Protein AF-0000000080482761 (afdb_homodimer)

Sequence (248 aa):
MGLTYVFRVRFYLETAAGVHTDPREFETVVRVTPPEPGESGWMLFRDALWRGEVNDDVYARQLAESWLDVSVVACEFAELRTDEDALDDLREVIAANLDEFNAESVREVLHKYFGSAIHIKSNEMGLTYVFRVRFYLETAAGVHTDPREFETVVRVTPPEPGESGWMLFRDALWRGEVNDDVYARQLAESWLDVSVVACEFAELRTDEDALDDLREVIAANLDEFNAESVREVLHKYFGSAIHIKSNE

InterPro domains:
  IPR049798 LWR-salt [NF033910] (5-119)
  IPR049798 LWR-salt [PF26423] (3-123)

pLDDT: mean 95.87, std 6.39, range [46.16, 98.88]

Nearest PDB structures (foldseek):
  2jka-assembly1_A  TM=5.287E-01  e=6.865E+00  Bacteroides thetaiotaomicron VPI-5482
  1gjr-assembly1_A  TM=5.114E-01  e=6.865E+00  Nostoc sp. PCC 7119
  1gjr-assembly1_A  TM=5.115E-01  e=7.246E+00  Nostoc sp. PCC 7119
  2jka-assembly1_A  TM=5.289E-01  e=7.719E+00  Bacteroides thetaiotaomicron VPI-5482

Foldseek 3Di:
DAKKWKKKWKFFADDDPPDDDVPGMDIDIDIDGAPQQPDPGRPVQLQQFFQQWGPDFVVQQVVVCVVPVGRTDTMITQAMEEAPVNVVSNQVSCQVPVVVNVHDHSVCSCRGRRNPRYDYDYDD/DAKKWKKKWKFFADDDPPDDDVPGMDIDIDIDGAPQQPDPGNPVLLQQFFQQWGPDFVVQQVVVCVVPVGRTDTMITQAMEEAPVNVVSNQVSCQVPVVVNVHDHSVCSCRGRRNPRYDYDYDD

Radius of gyration: 25.9 Å; Cα contacts (8 Å, |Δi|>4): 500; chains: 2; bounding box: 40×76×50 Å

Solvent-accessible surface area (backbone atoms only — not comparable to full-atom values): 12982 Å² total; per-residue (Å²): 108,62,58,32,40,34,30,43,36,32,31,38,70,56,58,36,90,57,45,47,58,53,62,50,65,49,72,33,33,38,36,37,45,62,49,59,72,84,42,82,68,36,60,56,51,72,75,43,28,40,52,37,29,53,57,40,68,71,57,36,22,53,53,50,33,67,40,28,69,48,51,53,77,42,47,40,50,62,36,38,39,28,19,66,69,40,48,48,50,42,45,52,49,42,58,76,42,33,74,82,67,76,42,92,43,51,69,53,47,49,35,51,30,33,38,82,31,68,44,71,52,76,84,125,109,63,56,32,40,34,31,42,35,31,30,37,70,56,61,36,89,58,45,46,57,52,63,49,64,47,72,32,33,37,36,37,46,63,50,58,74,85,42,84,68,37,62,55,50,71,76,42,29,41,51,37,30,55,58,39,68,71,57,36,25,53,55,49,35,66,40,29,67,51,53,53,77,40,49,40,51,62,37,38,38,28,19,64,69,40,47,49,51,43,46,52,50,41,58,76,43,33,75,82,66,74,41,93,43,54,66,55,47,49,37,51,28,32,38,82,31,67,45,71,50,77,84,125

Organism: Haloferax mediterranei (strain ATCC 33500 / DSM 1411 / JCM 8866 / NBRC 14739 / NCIMB 2177 / R-4) (NCBI:txid523841)

Structure (mmCIF, N/CA/C/O backbone):
data_AF-0000000080482761-model_v1
#
loop_
_entity.id
_entity.type
_entity.pdbx_description
1 polymer 'LWR-salt protein'
#
loop_
_atom_site.group_PDB
_atom_site.id
_atom_site.type_symbol
_atom_site.label_atom_id
_atom_site.label_alt_id
_atom_site.label_comp_id
_atom_site.label_asym_id
_atom_site.label_entity_id
_atom_site.label_seq_id
_atom_site.pdbx_PDB_ins_code
_atom_site.Cartn_x
_atom_site.Cartn_y
_atom_site.Cartn_z
_atom_site.occupancy
_atom_site.B_iso_or_equiv
_atom_site.auth_seq_id
_atom_site.auth_comp_id
_atom_site.auth_asym_id
_atom_site.auth_atom_id
_atom_site.pdbx_PDB_model_num
ATOM 1 N N . MET A 1 1 ? -16.359 24.375 5.719 1 69.88 1 MET A N 1
ATOM 2 C CA . MET A 1 1 ? -15.367 23.328 5.512 1 69.88 1 MET A CA 1
ATOM 3 C C . MET A 1 1 ? -14.289 23.375 6.586 1 69.88 1 MET A C 1
ATOM 5 O O . MET A 1 1 ? -14.016 24.438 7.145 1 69.88 1 MET A O 1
ATOM 9 N N . GLY A 1 2 ? -13.891 22.312 7.434 1 89.69 2 GLY A N 1
ATOM 10 C CA . GLY A 1 2 ? -12.953 22.234 8.547 1 89.69 2 GLY A CA 1
ATOM 11 C C . GLY A 1 2 ? -11.5 22.266 8.109 1 89.69 2 GLY A C 1
ATOM 12 O O . GLY A 1 2 ? -11.18 22.797 7.039 1 89.69 2 GLY A O 1
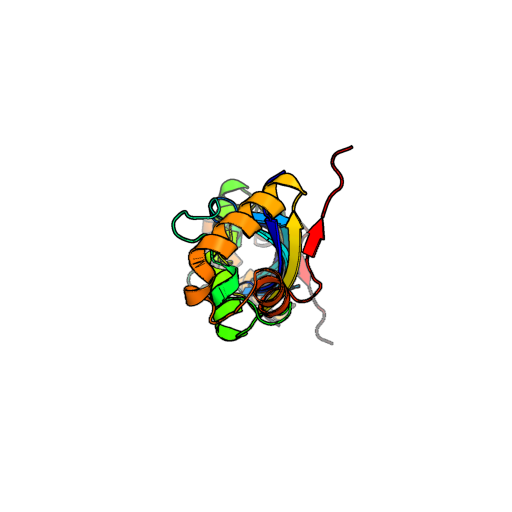ATOM 13 N N . LEU A 1 3 ? -10.578 22.078 8.992 1 95.75 3 LEU A N 1
ATOM 14 C CA . LEU A 1 3 ? -9.148 21.984 8.711 1 95.75 3 LEU A CA 1
ATOM 15 C C . LEU A 1 3 ? -8.812 20.641 8.062 1 95.75 3 LEU A C 1
ATOM 17 O O . LEU A 1 3 ? -9.32 19.609 8.477 1 95.75 3 LEU A O 1
ATOM 21 N N . THR A 1 4 ? -7.977 20.719 7.039 1 97.62 4 THR A N 1
ATOM 22 C CA . THR A 1 4 ? -7.457 19.516 6.414 1 97.62 4 THR A CA 1
ATOM 23 C C . THR A 1 4 ? -5.961 19.641 6.141 1 97.62 4 THR A C 1
ATOM 25 O O . THR A 1 4 ? -5.539 20.516 5.383 1 97.62 4 THR A O 1
ATOM 28 N N . TYR A 1 5 ? -5.207 18.781 6.742 1 98.25 5 TYR A N 1
ATOM 29 C CA . TYR A 1 5 ? -3.787 18.703 6.418 1 98.25 5 TYR A CA 1
ATOM 30 C C . TYR A 1 5 ? -3.559 17.812 5.199 1 98.25 5 TYR A C 1
ATOM 32 O O . TYR A 1 5 ? -4.117 16.719 5.105 1 98.25 5 TYR A O 1
ATOM 40 N N . VAL A 1 6 ? -2.703 18.266 4.281 1 98.69 6 VAL A N 1
ATOM 41 C CA . VAL A 1 6 ? -2.404 17.484 3.082 1 98.69 6 VAL A CA 1
ATOM 42 C C . VAL A 1 6 ? -0.928 17.094 3.08 1 98.69 6 VAL A C 1
ATOM 44 O O . VAL A 1 6 ? -0.05 17.938 3.213 1 98.69 6 VAL A O 1
ATOM 47 N N . PHE A 1 7 ? -0.699 15.867 2.955 1 98.81 7 PHE A N 1
ATOM 48 C CA . PHE A 1 7 ? 0.652 15.32 2.875 1 98.81 7 PHE A CA 1
ATOM 49 C C . PHE A 1 7 ? 0.828 14.492 1.606 1 98.81 7 PHE A C 1
ATOM 51 O O . PHE A 1 7 ? -0.127 13.883 1.117 1 98.81 7 PHE A O 1
ATOM 58 N N . ARG A 1 8 ? 1.981 14.477 1.111 1 98.81 8 ARG A N 1
ATOM 59 C CA . ARG A 1 8 ? 2.42 13.508 0.113 1 98.81 8 ARG A CA 1
ATOM 60 C C . ARG A 1 8 ? 3.23 12.383 0.755 1 98.81 8 ARG A C 1
ATOM 62 O O . ARG A 1 8 ? 4.25 12.641 1.398 1 98.81 8 ARG A O 1
ATOM 69 N N . VAL A 1 9 ? 2.799 11.227 0.507 1 98.88 9 VAL A N 1
ATOM 70 C CA . VAL A 1 9 ? 3.414 10.109 1.212 1 98.88 9 VAL A CA 1
ATOM 71 C C . VAL A 1 9 ? 3.885 9.055 0.207 1 98.88 9 VAL A C 1
ATOM 73 O O . VAL A 1 9 ? 3.125 8.648 -0.674 1 98.88 9 VAL A O 1
ATOM 76 N N . ARG A 1 10 ? 5.078 8.664 0.302 1 98.81 10 ARG A N 1
ATOM 77 C CA . ARG A 1 10 ? 5.621 7.516 -0.41 1 98.81 10 ARG A CA 1
ATOM 78 C C . ARG A 1 10 ? 5.781 6.32 0.524 1 98.81 10 ARG A C 1
ATOM 80 O O . ARG A 1 10 ? 6.25 6.469 1.656 1 98.81 10 ARG A O 1
ATOM 87 N N . PHE A 1 11 ? 5.324 5.148 -0.028 1 98.81 11 PHE A N 1
ATOM 88 C CA . PHE A 1 11 ? 5.367 3.949 0.802 1 98.81 11 PHE A CA 1
ATOM 89 C C . PHE A 1 11 ? 5.742 2.729 -0.028 1 98.81 11 PHE A C 1
ATOM 91 O O . PHE A 1 11 ? 5.746 2.785 -1.259 1 98.81 11 PHE A O 1
ATOM 98 N N . TYR A 1 12 ? 6.113 1.705 0.726 1 98.31 12 TYR A N 1
ATOM 99 C CA . TYR A 1 12 ? 6.453 0.475 0.02 1 98.31 12 TYR A CA 1
ATOM 100 C C . TYR A 1 12 ? 5.789 -0.731 0.672 1 98.31 12 TYR A C 1
ATOM 102 O O . TYR A 1 12 ? 5.379 -0.669 1.832 1 98.31 12 TYR A O 1
ATOM 110 N N . LEU A 1 13 ? 5.672 -1.721 -0.101 1 97.88 13 LEU A N 1
ATOM 111 C CA . LEU A 1 13 ? 5.035 -2.951 0.354 1 97.88 13 LEU A CA 1
ATOM 112 C C . LEU A 1 13 ? 6.055 -3.885 1.001 1 97.88 13 LEU A C 1
ATOM 114 O O . LEU A 1 13 ? 7.094 -4.184 0.407 1 97.88 1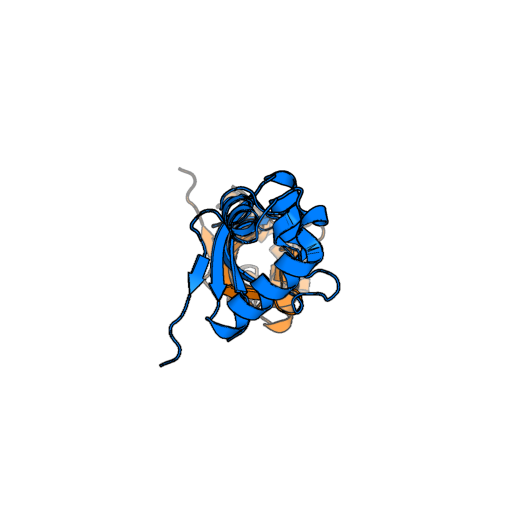3 LEU A O 1
ATOM 118 N N . GLU A 1 14 ? 5.766 -4.238 2.184 1 97.44 14 GLU A N 1
ATOM 119 C CA . GLU A 1 14 ? 6.504 -5.367 2.738 1 97.44 14 GLU A CA 1
ATOM 120 C C . GLU A 1 14 ? 6.051 -6.684 2.121 1 97.44 14 GLU A C 1
ATOM 122 O O . GLU A 1 14 ? 4.852 -6.898 1.914 1 97.44 14 GLU A O 1
ATOM 127 N N . THR A 1 15 ? 7.004 -7.551 1.843 1 98.12 15 THR A N 1
ATOM 128 C CA . THR A 1 15 ? 6.68 -8.789 1.143 1 98.12 15 THR A CA 1
ATOM 129 C C . THR A 1 15 ? 7.191 -10 1.92 1 98.12 15 THR A C 1
ATOM 131 O O . THR A 1 15 ? 8.172 -9.898 2.662 1 98.12 15 THR A O 1
ATOM 134 N N . ALA A 1 16 ? 6.527 -11.086 1.75 1 97.25 16 ALA A N 1
ATOM 135 C CA . ALA A 1 16 ? 7.008 -12.367 2.266 1 97.25 16 ALA A CA 1
ATOM 136 C C . ALA A 1 16 ? 8.266 -12.82 1.526 1 97.25 16 ALA A C 1
ATOM 138 O O . ALA A 1 16 ? 8.617 -12.258 0.487 1 97.25 16 ALA A O 1
ATOM 139 N N . ALA A 1 17 ? 8.953 -13.789 2.158 1 94.94 17 ALA A N 1
ATOM 140 C CA . ALA A 1 17 ? 10.133 -14.367 1.516 1 94.94 17 ALA A CA 1
ATOM 141 C C . ALA A 1 17 ? 9.781 -14.961 0.153 1 94.94 17 ALA A C 1
ATOM 143 O O . ALA A 1 17 ? 8.75 -15.609 0.002 1 94.94 17 ALA A O 1
ATOM 144 N N . GLY A 1 18 ? 10.672 -14.68 -0.843 1 95.12 18 GLY A N 1
ATOM 145 C CA . GLY A 1 18 ? 10.469 -15.234 -2.17 1 95.12 18 GLY A CA 1
ATOM 146 C C . GLY A 1 18 ? 9.453 -14.469 -2.994 1 95.12 18 GLY A C 1
ATOM 147 O O . GLY A 1 18 ? 9.062 -14.906 -4.078 1 95.12 18 GLY A O 1
ATOM 148 N N . VAL A 1 19 ? 9 -13.391 -2.447 1 98 19 VAL A N 1
ATOM 149 C CA . VAL A 1 19 ? 8 -12.578 -3.137 1 98 19 VAL A CA 1
ATOM 150 C C . VAL A 1 19 ? 8.617 -11.234 -3.541 1 98 19 VAL A C 1
ATOM 152 O O . VAL A 1 19 ? 9.312 -10.602 -2.748 1 98 19 VAL A O 1
ATOM 155 N N . HIS A 1 20 ? 8.352 -10.859 -4.812 1 98 20 HIS A N 1
ATOM 156 C CA . HIS A 1 20 ? 8.797 -9.578 -5.344 1 98 20 HIS A CA 1
ATOM 157 C C . HIS A 1 20 ? 7.648 -8.828 -6.012 1 98 20 HIS A C 1
ATOM 159 O O . HIS A 1 20 ? 6.746 -9.445 -6.582 1 98 20 HIS A O 1
ATOM 165 N N . THR A 1 21 ? 7.734 -7.602 -5.902 1 98.69 21 THR A N 1
ATOM 166 C CA . THR A 1 21 ? 6.699 -6.789 -6.531 1 98.69 21 THR A CA 1
ATOM 167 C C . THR A 1 21 ? 7.312 -5.77 -7.488 1 98.69 21 THR A C 1
ATOM 169 O O . THR A 1 21 ? 8.461 -5.355 -7.309 1 98.69 21 THR A O 1
ATOM 172 N N . ASP A 1 22 ? 6.496 -5.414 -8.5 1 98.19 22 ASP A N 1
ATOM 173 C CA . ASP A 1 22 ? 6.828 -4.332 -9.422 1 98.19 22 ASP A CA 1
ATOM 174 C C . ASP A 1 22 ? 5.574 -3.576 -9.859 1 98.19 22 ASP A C 1
ATOM 176 O O . ASP A 1 22 ? 4.723 -4.129 -10.555 1 98.19 22 ASP A O 1
ATOM 180 N N . PRO A 1 23 ? 5.496 -2.252 -9.453 1 97.75 23 PRO A N 1
ATOM 181 C CA . PRO A 1 23 ? 6.391 -1.486 -8.586 1 97.75 23 PRO A CA 1
ATOM 182 C C . PRO A 1 23 ? 6.348 -1.956 -7.133 1 97.75 23 PRO A C 1
ATOM 184 O O . PRO A 1 23 ? 5.426 -2.674 -6.738 1 97.75 23 PRO A O 1
ATOM 187 N N . ARG A 1 24 ? 7.375 -1.529 -6.383 1 96.88 24 ARG A N 1
ATOM 188 C CA . ARG A 1 24 ? 7.445 -1.818 -4.953 1 96.88 24 ARG A CA 1
ATOM 189 C C . ARG A 1 24 ? 7.055 -0.597 -4.129 1 96.88 24 ARG A C 1
ATOM 191 O O . ARG A 1 24 ? 6.617 -0.728 -2.984 1 96.88 24 ARG A O 1
ATOM 198 N N . GLU A 1 25 ? 7.309 0.535 -4.707 1 98.25 25 GLU A N 1
ATOM 199 C CA . GLU A 1 25 ? 7.016 1.796 -4.031 1 98.25 25 GLU A CA 1
ATOM 200 C C . GLU A 1 25 ? 5.867 2.533 -4.711 1 98.25 25 GLU A C 1
ATOM 202 O O . GLU A 1 25 ? 5.715 2.469 -5.934 1 98.25 25 GLU A O 1
ATOM 207 N N . PHE A 1 26 ? 5.121 3.223 -3.877 1 98.69 26 PHE A N 1
ATOM 208 C CA . PHE A 1 26 ? 3.945 3.951 -4.344 1 98.69 26 PHE A CA 1
ATOM 209 C C . PHE A 1 26 ? 3.863 5.324 -3.684 1 98.69 26 PHE A C 1
ATOM 211 O O . PHE A 1 26 ? 4.543 5.582 -2.688 1 98.69 26 PHE A O 1
ATOM 218 N N . GLU A 1 27 ? 3.105 6.152 -4.316 1 98.75 27 GLU A N 1
ATOM 219 C CA . GLU A 1 27 ? 2.846 7.473 -3.752 1 98.75 27 GLU A CA 1
ATOM 220 C C . GLU A 1 27 ? 1.347 7.746 -3.656 1 98.75 27 GLU A C 1
ATOM 222 O O . GLU A 1 27 ? 0.581 7.352 -4.539 1 98.75 27 GLU A O 1
ATOM 227 N N . THR A 1 28 ? 0.937 8.375 -2.605 1 98.81 28 THR A N 1
ATOM 228 C CA . THR A 1 28 ? -0.446 8.805 -2.439 1 98.81 28 THR A CA 1
ATOM 229 C C . THR A 1 28 ? -0.506 10.172 -1.759 1 98.81 28 THR A C 1
ATOM 231 O O . THR A 1 28 ? 0.489 10.633 -1.199 1 98.81 28 THR A O 1
ATOM 234 N N . VAL A 1 29 ? -1.565 10.836 -1.849 1 98.88 29 VAL A N 1
ATOM 235 C CA . VAL A 1 29 ? -1.86 12.055 -1.107 1 98.88 29 VAL A CA 1
ATOM 236 C C . VAL A 1 29 ? -2.74 11.727 0.098 1 98.88 29 VAL A C 1
ATOM 238 O O . VAL A 1 29 ? -3.789 11.102 -0.044 1 98.88 29 VAL A O 1
ATOM 241 N N . VAL A 1 30 ? -2.314 12.156 1.209 1 98.88 30 VAL A N 1
ATOM 242 C CA . VAL A 1 30 ? -3.021 11.891 2.455 1 98.88 30 VAL A CA 1
ATOM 243 C C . VAL A 1 30 ? -3.646 13.18 2.986 1 98.88 30 VAL A C 1
ATOM 245 O O . VAL A 1 30 ? -2.965 14.195 3.119 1 98.88 30 VAL A O 1
ATOM 248 N N . ARG A 1 31 ? -4.895 13.141 3.23 1 98.81 31 ARG A N 1
ATOM 249 C CA . ARG A 1 31 ? -5.621 14.234 3.855 1 98.81 31 ARG A CA 1
ATOM 250 C C . ARG A 1 31 ? -6.055 13.875 5.27 1 98.81 31 ARG A C 1
ATOM 252 O O . ARG A 1 31 ? -6.707 12.844 5.48 1 98.81 31 ARG A O 1
ATOM 259 N N . VAL A 1 32 ? -5.648 14.68 6.176 1 98.25 32 VAL A N 1
ATOM 260 C CA . VAL A 1 32 ? -5.918 14.422 7.586 1 98.25 32 VAL A CA 1
ATOM 261 C C . VAL A 1 32 ? -6.805 15.531 8.156 1 98.25 32 VAL A C 1
ATOM 263 O O . VAL A 1 32 ? -6.465 16.719 8.07 1 98.25 32 VAL A O 1
ATOM 266 N N . THR A 1 33 ? -7.922 15.125 8.68 1 96.75 33 THR A N 1
ATOM 267 C CA . THR A 1 33 ? -8.758 16.047 9.445 1 96.75 33 THR A CA 1
ATOM 268 C C . THR A 1 33 ? -8.414 15.977 10.93 1 96.75 33 THR A C 1
ATOM 270 O O . THR A 1 33 ? -8.641 14.953 11.578 1 96.75 33 THR A O 1
ATOM 273 N N . PRO A 1 34 ? -7.945 17.047 11.414 1 94.44 34 PRO A N 1
ATOM 274 C CA . PRO A 1 34 ? -7.613 17.031 12.844 1 94.44 34 PRO A CA 1
ATOM 275 C C . PRO A 1 34 ? -8.828 17.266 13.734 1 94.44 34 PRO A C 1
ATOM 277 O O . PRO A 1 34 ? -9.891 17.672 13.258 1 94.44 34 PRO A O 1
ATOM 280 N N . PRO A 1 35 ? -8.656 16.922 15.078 1 94.12 35 PRO A N 1
ATOM 281 C CA . PRO A 1 35 ? -9.688 17.375 16.016 1 94.12 35 PRO A CA 1
ATOM 282 C C . PRO A 1 35 ? -9.914 18.891 15.969 1 94.12 35 PRO A C 1
ATOM 284 O O . PRO A 1 35 ? -9.062 19.625 15.453 1 94.12 35 PRO A O 1
ATOM 287 N N . GLU A 1 36 ? -11.07 19.266 16.469 1 93.38 36 GLU A N 1
ATOM 288 C CA . GLU A 1 36 ? -11.359 20.688 16.547 1 93.38 36 GLU A CA 1
ATOM 289 C C . GLU A 1 36 ? -10.32 21.422 17.406 1 93.38 36 GLU A C 1
ATOM 291 O O . GLU A 1 36 ? -9.797 20.859 18.359 1 93.38 36 GLU A O 1
ATOM 296 N N . PRO A 1 37 ? -10.055 22.719 16.953 1 93.56 37 PRO A N 1
ATOM 297 C CA . PRO A 1 37 ? -9.102 23.484 17.75 1 93.56 37 PRO A CA 1
ATOM 298 C C . PRO A 1 37 ? -9.469 23.531 19.234 1 93.56 37 PRO A C 1
ATOM 300 O O . PRO A 1 37 ? -10.633 23.781 19.578 1 93.56 37 PRO A O 1
ATOM 303 N N . GLY A 1 38 ? -8.539 23.156 20.094 1 91.75 38 GLY A N 1
ATOM 304 C CA . GLY A 1 38 ? -8.781 23.156 21.531 1 91.75 38 GLY A CA 1
ATOM 305 C C . GLY A 1 38 ? -9 21.766 22.094 1 91.75 38 GLY A C 1
ATOM 306 O O . GLY A 1 38 ? -8.875 21.547 23.297 1 91.75 38 GLY A O 1
ATOM 307 N N . GLU A 1 39 ? -9.367 20.891 21.312 1 94.25 39 GLU A N 1
ATOM 308 C CA . GLU A 1 39 ? -9.555 19.5 21.734 1 94.25 39 GLU A CA 1
ATOM 309 C C . GLU A 1 39 ? -8.227 18.75 21.734 1 94.25 39 GLU A C 1
ATOM 311 O O . GLU A 1 39 ? -7.246 19.203 21.141 1 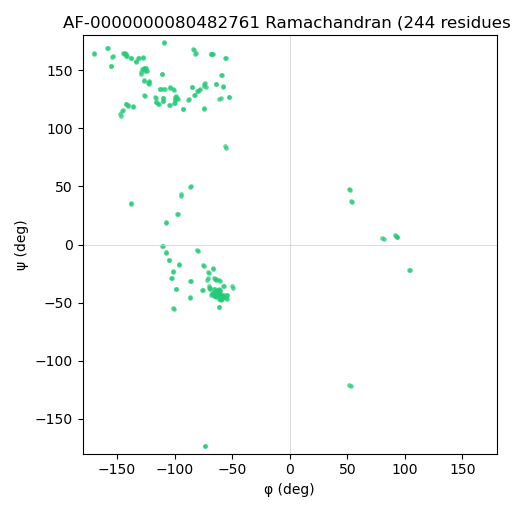94.25 39 GLU A O 1
ATOM 316 N N . SER A 1 40 ? -8.258 17.641 22.312 1 92.94 40 SER A N 1
ATOM 317 C CA . SER A 1 40 ? -7.051 16.828 22.375 1 92.94 40 SER A CA 1
ATOM 318 C C . SER A 1 40 ? -6.539 16.469 20.984 1 92.94 40 SER A C 1
ATOM 320 O O . SER A 1 40 ? -7.305 15.992 20.141 1 92.94 40 SER A O 1
ATOM 322 N N . GLY A 1 41 ? -5.27 16.75 20.672 1 91.81 41 GLY A N 1
ATOM 323 C CA . GLY A 1 41 ? -4.648 16.359 19.422 1 91.81 41 GLY A CA 1
ATOM 324 C C . GLY A 1 41 ? -4.762 17.406 18.328 1 91.81 41 GLY A C 1
ATOM 325 O O . GLY A 1 41 ? -4.293 17.203 17.203 1 91.81 41 GLY A O 1
ATOM 326 N N . TRP A 1 42 ? -5.266 18.578 18.734 1 93.56 42 TRP A N 1
ATOM 327 C CA . TRP A 1 42 ? -5.535 19.578 17.703 1 93.56 42 TRP A CA 1
ATOM 328 C C . TRP A 1 42 ? -4.238 20.203 17.203 1 93.56 42 TRP A C 1
ATOM 330 O O . TRP A 1 42 ? -4.211 20.828 16.125 1 93.56 42 TRP A O 1
ATOM 340 N N . MET A 1 43 ? -3.188 20.109 17.906 1 94.62 43 MET A N 1
ATOM 341 C CA . MET A 1 43 ? -1.932 20.766 17.562 1 94.62 43 MET A CA 1
ATOM 342 C C . MET A 1 43 ? -1.022 19.828 16.781 1 94.62 43 MET A C 1
ATOM 344 O O . MET A 1 43 ? 0.174 19.734 17.062 1 94.62 43 MET A O 1
ATOM 348 N N . LEU A 1 44 ? -1.551 19.125 15.859 1 94.81 44 LEU A N 1
ATOM 349 C CA . LEU A 1 44 ? -0.756 18.234 15.008 1 94.81 44 LEU A CA 1
ATOM 350 C C . LEU A 1 44 ? 0.445 18.984 14.43 1 94.81 44 LEU A C 1
ATOM 352 O O . LEU A 1 44 ? 1.546 18.422 14.359 1 94.81 44 LEU A O 1
ATOM 356 N N . PHE A 1 45 ? 0.255 20.219 14.125 1 97.06 45 PHE A N 1
ATOM 357 C CA . PHE A 1 45 ? 1.265 21 13.414 1 97.06 45 PHE A CA 1
ATOM 358 C C . PHE A 1 45 ? 2.447 21.312 14.328 1 97.06 45 PHE A C 1
ATOM 360 O O . PHE A 1 45 ? 3.578 21.453 13.852 1 97.06 45 PHE A O 1
ATOM 367 N N . ARG A 1 46 ? 2.184 21.422 15.555 1 95.81 46 ARG A N 1
ATOM 368 C CA . ARG A 1 46 ? 3.211 21.906 16.469 1 95.81 46 ARG A CA 1
ATOM 369 C C . ARG A 1 46 ? 4.414 20.969 16.484 1 95.81 46 ARG A C 1
ATOM 371 O O . ARG A 1 46 ? 5.559 21.422 16.484 1 95.81 46 ARG A O 1
ATOM 378 N N . ASP A 1 47 ? 4.129 19.688 16.422 1 90 47 ASP A N 1
ATOM 379 C CA . ASP A 1 47 ? 5.227 18.719 16.484 1 90 47 ASP A CA 1
ATOM 380 C C . ASP A 1 47 ? 5.645 18.281 15.086 1 90 47 ASP A C 1
ATOM 382 O O . ASP A 1 47 ? 6.781 17.844 14.883 1 90 47 ASP A O 1
ATOM 386 N N . ALA A 1 48 ? 4.785 18.531 14.164 1 96.38 48 ALA A N 1
ATOM 387 C CA . ALA A 1 48 ? 4.996 17.906 12.859 1 96.38 48 ALA A CA 1
ATOM 388 C C . ALA A 1 48 ? 5.602 18.906 11.875 1 96.38 48 ALA A C 1
ATOM 390 O O . ALA A 1 48 ? 6.297 18.516 10.938 1 96.38 48 ALA A O 1
ATOM 391 N N . LEU A 1 49 ? 5.434 20.219 12.078 1 98.12 49 LEU A N 1
ATOM 392 C CA . LEU A 1 49 ? 5.738 21.156 11 1 98.12 49 LEU A CA 1
ATOM 393 C C . LEU A 1 49 ? 6.68 22.25 11.477 1 98.12 49 LEU A C 1
ATOM 395 O O . LEU A 1 49 ? 6.707 22.578 12.672 1 98.12 49 LEU A O 1
ATOM 399 N N . TRP A 1 50 ? 7.441 22.719 10.484 1 97 50 TRP A N 1
ATOM 400 C CA . TRP A 1 50 ? 8.312 23.891 10.625 1 97 50 TRP A CA 1
ATOM 401 C C . TRP A 1 50 ? 8.414 24.656 9.312 1 97 50 TRP A C 1
ATOM 403 O O . TRP A 1 50 ? 8.984 24.141 8.336 1 97 50 TRP A O 1
ATOM 413 N N . ARG A 1 51 ? 7.844 25.875 9.297 1 95.88 51 ARG A N 1
ATOM 414 C CA . ARG A 1 51 ? 7.863 26.797 8.164 1 95.88 51 ARG A CA 1
ATOM 415 C C . ARG A 1 51 ? 7.34 26.125 6.898 1 95.88 51 ARG A C 1
ATOM 417 O O . ARG A 1 51 ? 7.941 26.25 5.832 1 95.88 51 ARG A O 1
ATOM 424 N N . GLY A 1 52 ? 6.418 25.344 7.066 1 96.56 52 GLY A N 1
ATOM 425 C CA . GLY A 1 52 ? 5.715 24.781 5.93 1 96.56 52 GLY A CA 1
ATOM 426 C C . GLY A 1 52 ? 6.277 23.438 5.48 1 96.56 52 GLY A C 1
ATOM 427 O O . GLY A 1 52 ? 5.934 22.938 4.406 1 96.56 52 GLY A O 1
ATOM 428 N N . GLU A 1 53 ? 7.176 22.969 6.254 1 97.44 53 GLU A N 1
ATOM 429 C CA . GLU A 1 53 ? 7.766 21.656 5.98 1 97.44 53 GLU A CA 1
ATOM 430 C C . GLU A 1 53 ? 7.688 20.766 7.207 1 97.44 53 GLU A C 1
ATOM 432 O O . GLU A 1 53 ? 7.457 21.234 8.32 1 97.44 53 GLU A O 1
ATOM 437 N N . VAL A 1 54 ? 7.82 19.516 6.969 1 97.75 54 VAL A N 1
ATOM 438 C CA . VAL A 1 54 ? 7.902 18.625 8.117 1 97.75 54 VAL A CA 1
ATOM 439 C C . VAL A 1 54 ? 9.164 18.938 8.93 1 97.75 54 VAL A C 1
ATOM 441 O O . VAL A 1 54 ? 10.219 19.203 8.359 1 97.75 54 VAL A O 1
ATOM 444 N N . ASN A 1 55 ? 8.992 18.922 10.188 1 96.19 55 ASN A N 1
ATOM 445 C CA . ASN A 1 55 ? 10.078 19.281 11.094 1 96.19 55 ASN A CA 1
ATOM 446 C C . ASN A 1 55 ? 11.117 18.172 11.211 1 96.19 55 ASN A C 1
ATOM 448 O O . ASN A 1 55 ? 12.312 18.438 11.312 1 96.19 55 ASN A O 1
ATOM 452 N N . ASP A 1 56 ? 10.781 17 11.25 1 97.19 56 ASP A N 1
ATOM 453 C CA . ASP A 1 56 ? 11.586 15.797 11.438 1 97.19 56 ASP A CA 1
ATOM 454 C C . ASP A 1 56 ? 11.094 14.664 10.531 1 97.19 56 ASP A C 1
ATOM 456 O O . ASP A 1 56 ? 10 14.133 10.734 1 97.19 56 ASP A O 1
ATOM 460 N N . ASP A 1 57 ? 12.016 14.25 9.711 1 97.06 57 ASP A N 1
ATOM 461 C CA . ASP A 1 57 ? 11.625 13.266 8.711 1 97.06 57 ASP A CA 1
ATOM 462 C C . ASP A 1 57 ? 11.266 11.93 9.367 1 97.06 57 ASP A C 1
ATOM 464 O O . ASP A 1 57 ? 10.367 11.227 8.898 1 97.06 57 ASP A O 1
ATOM 468 N N . VAL A 1 58 ? 12.055 11.539 10.344 1 97.5 58 VAL A N 1
ATOM 469 C CA . VAL A 1 58 ? 11.797 10.289 11.039 1 97.5 58 VAL A CA 1
ATOM 470 C C . VAL A 1 58 ? 10.422 10.328 11.703 1 97.5 58 VAL A C 1
ATOM 472 O O . VAL A 1 58 ? 9.625 9.398 11.555 1 97.5 58 VAL A O 1
ATOM 475 N N . TYR A 1 59 ? 10.125 11.375 12.367 1 97.44 59 TYR A N 1
ATOM 476 C CA . TYR A 1 59 ? 8.836 11.539 13.023 1 97.44 59 TYR A CA 1
ATOM 477 C C . TYR A 1 59 ? 7.707 11.594 12 1 97.44 59 TYR A C 1
ATOM 479 O O . TYR A 1 59 ? 6.641 11.008 12.211 1 97.44 59 TYR A O 1
ATOM 487 N N . ALA A 1 60 ? 7.938 12.289 10.883 1 97.81 60 ALA A N 1
ATOM 488 C CA . ALA A 1 60 ? 6.922 12.383 9.836 1 97.81 60 ALA A CA 1
ATOM 489 C C . ALA A 1 60 ? 6.566 11.008 9.289 1 97.81 60 ALA A C 1
ATOM 491 O O . ALA A 1 60 ? 5.398 10.727 9.016 1 97.81 60 ALA A O 1
ATOM 492 N N . ARG A 1 61 ? 7.539 10.188 9.141 1 98.44 61 ARG A N 1
ATOM 493 C CA . ARG A 1 61 ? 7.27 8.836 8.664 1 98.44 61 ARG A CA 1
ATOM 494 C C . ARG A 1 61 ? 6.438 8.055 9.68 1 98.44 61 ARG A C 1
ATOM 496 O O . ARG A 1 61 ? 5.496 7.352 9.305 1 98.44 61 ARG A O 1
ATOM 503 N N . GLN A 1 62 ? 6.801 8.219 10.93 1 97.88 62 GLN A N 1
ATOM 504 C CA . GLN A 1 62 ? 6.043 7.551 11.984 1 97.88 62 GLN A CA 1
ATOM 505 C C . GLN A 1 62 ? 4.598 8.039 12.016 1 97.88 62 GLN A C 1
ATOM 507 O O . GLN A 1 62 ? 3.674 7.242 12.188 1 97.88 62 GLN A O 1
ATOM 512 N N . LEU A 1 63 ? 4.457 9.297 11.875 1 97.19 63 LEU A N 1
ATOM 513 C CA . LEU A 1 63 ? 3.121 9.883 11.828 1 97.19 63 LEU A CA 1
ATOM 514 C C . LEU A 1 63 ? 2.312 9.305 10.672 1 97.19 63 LEU A C 1
ATOM 516 O O . LEU A 1 63 ? 1.173 8.875 10.859 1 97.19 63 LEU A O 1
ATOM 520 N N . ALA A 1 64 ? 2.914 9.25 9.484 1 98.5 64 ALA A N 1
ATOM 521 C CA . ALA A 1 64 ? 2.246 8.711 8.305 1 98.5 64 ALA A CA 1
ATOM 522 C C . ALA A 1 64 ? 1.893 7.238 8.5 1 98.5 64 ALA A C 1
ATOM 524 O O . ALA A 1 64 ? 0.821 6.793 8.086 1 98.5 64 ALA A O 1
ATOM 525 N N . GLU A 1 65 ? 2.773 6.52 9.102 1 98.25 65 GLU A N 1
ATOM 526 C CA . GLU A 1 65 ? 2.527 5.105 9.352 1 98.25 65 GLU A CA 1
ATOM 527 C C . GLU A 1 65 ? 1.362 4.91 10.32 1 98.25 65 GLU A C 1
ATOM 529 O O . GLU A 1 65 ? 0.681 3.883 10.281 1 98.25 65 GLU A O 1
ATOM 534 N N . SER A 1 66 ? 1.229 5.887 11.172 1 97.44 66 SER A N 1
ATOM 535 C CA . SER A 1 66 ? 0.078 5.816 12.062 1 97.44 66 SER A CA 1
ATOM 536 C C . SER A 1 66 ? -1.226 6.047 11.305 1 97.44 66 SER A C 1
ATOM 538 O O . SER A 1 66 ? -2.295 5.637 11.766 1 97.44 66 SER A O 1
ATOM 540 N N . TRP A 1 67 ? -1.147 6.727 10.188 1 97.88 67 TRP A N 1
ATOM 541 C CA . TRP A 1 67 ? -2.324 7.012 9.375 1 97.88 67 TRP A CA 1
ATOM 542 C C . TRP A 1 67 ? -2.615 5.863 8.414 1 97.88 67 TRP A C 1
ATOM 544 O O . TRP A 1 67 ? -3.771 5.609 8.07 1 97.88 67 TRP A O 1
ATOM 554 N N . LEU A 1 68 ? -1.521 5.258 8.055 1 97.75 68 LEU A N 1
ATOM 555 C CA . LEU A 1 68 ? -1.587 4.25 7 1 97.75 68 LEU A CA 1
ATOM 556 C C . LEU A 1 68 ? -1.054 2.908 7.496 1 97.75 68 LEU A C 1
ATOM 558 O O . LEU A 1 68 ? -0.103 2.867 8.281 1 97.75 68 LEU A O 1
ATOM 562 N N . ASP A 1 69 ? -1.639 1.885 7.195 1 93.31 69 ASP A N 1
ATOM 563 C CA . ASP A 1 69 ? -1.184 0.557 7.598 1 93.31 69 ASP A CA 1
ATOM 564 C C . ASP A 1 69 ? -0.149 0.011 6.613 1 93.31 69 ASP A C 1
ATOM 566 O O . ASP A 1 69 ? -0.319 -1.08 6.066 1 93.31 69 ASP A O 1
ATOM 570 N N . VAL A 1 70 ? 0.907 0.827 6.293 1 97.62 70 VAL A N 1
ATOM 571 C CA . VAL A 1 70 ? 1.997 0.434 5.406 1 97.62 70 VAL A CA 1
ATOM 572 C C . VAL A 1 70 ? 3.307 1.047 5.891 1 97.62 70 VAL A C 1
ATOM 574 O O . VAL A 1 70 ? 3.301 1.997 6.68 1 97.62 70 VAL A O 1
ATOM 577 N N . SER A 1 71 ? 4.457 0.55 5.391 1 97.88 71 SER A N 1
ATOM 578 C CA . SER A 1 71 ? 5.773 1.12 5.668 1 97.88 71 SER A CA 1
ATOM 579 C C . SER A 1 71 ? 6.027 2.355 4.809 1 97.88 71 SER A C 1
ATOM 581 O O . SER A 1 71 ? 5.875 2.314 3.588 1 97.88 71 SER A O 1
ATOM 583 N N . VAL A 1 72 ? 6.5 3.416 5.434 1 98.62 72 VAL A N 1
ATOM 584 C CA . VAL A 1 72 ? 6.582 4.703 4.754 1 98.62 72 VAL A CA 1
ATOM 585 C C . VAL A 1 72 ? 8.039 5.043 4.457 1 98.62 72 VAL A C 1
ATOM 587 O O . VAL A 1 72 ? 8.906 4.902 5.328 1 98.62 72 VAL A O 1
ATOM 590 N N . VAL A 1 73 ? 8.25 5.477 3.221 1 98.69 73 VAL A N 1
ATOM 591 C CA . VAL A 1 73 ? 9.57 5.898 2.762 1 98.69 73 VAL A CA 1
ATOM 592 C C . VAL A 1 73 ? 9.789 7.371 3.096 1 98.69 73 VAL A C 1
ATOM 594 O O . VAL A 1 73 ? 10.844 7.75 3.613 1 98.69 73 VAL A O 1
ATOM 597 N N . ALA A 1 74 ? 8.781 8.125 2.809 1 98.75 74 ALA A N 1
ATOM 598 C CA . ALA A 1 74 ? 8.859 9.57 3 1 98.75 74 ALA A CA 1
ATOM 599 C C . ALA A 1 74 ? 7.473 10.18 3.189 1 98.75 74 ALA A C 1
ATOM 601 O O . ALA A 1 74 ? 6.48 9.648 2.68 1 98.75 74 ALA A O 1
ATOM 602 N N . CYS A 1 75 ? 7.473 11.258 3.861 1 98.69 75 CYS A N 1
ATOM 603 C CA . CYS A 1 75 ? 6.273 12.047 4.117 1 98.69 75 CYS A CA 1
ATOM 604 C C . CYS A 1 75 ? 6.578 13.539 4.066 1 98.69 75 CYS A C 1
ATOM 606 O O . CYS A 1 75 ? 7.418 14.031 4.82 1 98.69 75 CYS A O 1
ATOM 608 N N . GLU A 1 76 ? 5.879 14.18 3.172 1 98.62 76 GLU A N 1
ATOM 609 C CA . GLU A 1 76 ? 6.082 15.617 3 1 98.62 76 GLU A CA 1
ATOM 610 C C . GLU A 1 76 ? 4.777 16.391 3.193 1 98.62 76 GLU A C 1
ATOM 612 O O . GLU A 1 76 ? 3.723 15.953 2.723 1 98.62 76 GLU A O 1
ATOM 617 N N . PHE A 1 77 ? 4.949 17.469 3.846 1 98.81 77 PHE A N 1
ATOM 618 C CA . PHE A 1 77 ? 3.797 18.344 3.996 1 98.81 77 PHE A CA 1
ATOM 619 C C . PHE A 1 77 ? 3.576 19.172 2.734 1 98.81 77 PHE A C 1
ATOM 621 O O . PHE A 1 77 ? 4.523 19.719 2.176 1 98.81 77 PHE A O 1
ATOM 628 N N . ALA A 1 78 ? 2.357 19.172 2.326 1 98.44 78 ALA A N 1
ATOM 629 C CA . ALA A 1 78 ? 2.031 19.953 1.131 1 98.44 78 ALA A CA 1
ATOM 630 C C . ALA A 1 78 ? 1.375 21.281 1.498 1 98.44 78 ALA A C 1
ATOM 632 O O . ALA A 1 78 ? 1.9 22.344 1.178 1 98.44 78 ALA A O 1
ATOM 633 N N . GLU A 1 79 ? 0.263 21.156 2.305 1 98.56 79 GLU A N 1
ATOM 634 C CA . GLU A 1 79 ? -0.463 22.359 2.672 1 98.56 79 GLU A CA 1
ATOM 635 C C . GLU A 1 79 ? -1.504 22.078 3.752 1 98.56 79 GLU A C 1
ATOM 637 O O . GLU A 1 79 ? -1.835 20.922 4.012 1 98.56 79 GLU A O 1
ATOM 642 N N . LEU A 1 80 ? -1.971 23.188 4.371 1 98.31 80 LEU A N 1
ATOM 643 C CA . LEU A 1 80 ? -3.215 23.203 5.133 1 98.31 80 LEU A CA 1
ATOM 644 C C . LEU A 1 80 ? -4.348 23.812 4.309 1 98.31 80 LEU A C 1
ATOM 646 O O . LEU A 1 80 ? -4.25 24.953 3.854 1 98.31 80 LEU A O 1
ATOM 650 N N . ARG A 1 81 ? -5.375 23.016 4.145 1 97.88 81 ARG A N 1
ATOM 651 C CA . ARG A 1 81 ? -6.582 23.516 3.498 1 97.88 81 ARG A CA 1
ATOM 652 C C . ARG A 1 81 ? -7.656 23.859 4.527 1 97.88 81 ARG A C 1
ATOM 654 O O . ARG A 1 81 ? -7.898 23.078 5.457 1 97.88 81 ARG A O 1
ATOM 661 N N . THR A 1 82 ? -8.203 25.016 4.312 1 97.38 82 THR A N 1
ATOM 662 C CA . THR A 1 82 ? -9.211 25.469 5.27 1 97.38 82 THR A CA 1
ATOM 663 C C . THR A 1 82 ? -10.117 26.531 4.648 1 97.38 82 THR A C 1
ATOM 665 O O . THR A 1 82 ? -9.969 26.875 3.473 1 97.38 82 THR A O 1
ATOM 668 N N . ASP A 1 83 ? -11.219 26.844 5.375 1 96.25 83 ASP A N 1
ATOM 669 C CA . ASP A 1 83 ? -12.023 28 5.016 1 96.25 83 ASP A CA 1
ATOM 670 C C . ASP A 1 83 ? -11.859 29.125 6.043 1 96.25 83 ASP A C 1
ATOM 672 O O . ASP A 1 83 ? -11.195 28.938 7.066 1 96.25 83 ASP A O 1
ATOM 676 N N . GLU A 1 84 ? -12.445 30.203 5.707 1 95.81 84 GLU A N 1
ATOM 677 C CA . GLU A 1 84 ? -12.234 31.391 6.539 1 95.81 84 GLU A CA 1
ATOM 678 C C . GLU A 1 84 ? -12.727 31.156 7.965 1 95.81 84 GLU A C 1
ATOM 680 O O . GLU A 1 84 ? -12.055 31.531 8.93 1 95.81 84 GLU A O 1
ATOM 685 N N . ASP A 1 85 ? -13.852 30.531 8.047 1 95.31 85 ASP A N 1
ATOM 686 C CA . ASP A 1 85 ? -14.453 30.312 9.359 1 95.31 85 ASP A CA 1
ATOM 687 C C . ASP A 1 85 ? -13.578 29.391 10.211 1 95.31 85 ASP A C 1
ATOM 689 O O . ASP A 1 85 ? -13.312 29.688 11.383 1 95.31 85 ASP A O 1
ATOM 693 N N . ALA A 1 86 ? -13.117 28.391 9.641 1 96.31 86 ALA A N 1
ATOM 694 C CA . ALA A 1 86 ? -12.289 27.438 10.375 1 96.31 86 ALA A CA 1
ATOM 695 C C . ALA A 1 86 ? -10.93 28.031 10.727 1 96.31 86 ALA A C 1
ATOM 697 O O . ALA A 1 86 ? -10.375 27.75 11.789 1 96.31 86 ALA A O 1
ATOM 698 N N . LEU A 1 87 ? -10.461 28.812 9.82 1 96.94 87 LEU A N 1
ATOM 699 C CA . LEU A 1 87 ? -9.195 29.484 10.102 1 96.94 87 LEU A CA 1
ATOM 700 C C . LEU A 1 87 ? -9.359 30.469 11.258 1 96.94 87 LEU A C 1
ATOM 702 O O . LEU A 1 87 ? -8.469 30.578 12.117 1 96.94 87 LEU A O 1
ATOM 706 N N . ASP A 1 88 ? -10.469 31.109 11.273 1 96.12 88 ASP A N 1
ATOM 707 C CA . ASP A 1 88 ? -10.742 32.031 12.367 1 96.12 88 ASP A CA 1
ATOM 708 C C . ASP A 1 88 ? -10.82 31.297 13.703 1 96.12 88 ASP A C 1
ATOM 710 O O . ASP A 1 88 ? -10.305 31.781 14.719 1 96.12 88 ASP A O 1
ATOM 714 N N . ASP A 1 89 ? -11.445 30.172 13.695 1 96.44 89 ASP A N 1
ATOM 715 C CA . ASP A 1 89 ? -11.508 29.344 14.891 1 96.44 89 ASP A CA 1
ATOM 716 C C . ASP A 1 89 ? -10.109 28.953 15.359 1 96.44 89 ASP A C 1
ATOM 718 O O . ASP A 1 89 ? -9.812 29 16.562 1 96.44 89 ASP A O 1
ATOM 722 N N . LEU A 1 90 ? -9.289 28.578 14.43 1 97.25 90 LEU A N 1
ATOM 723 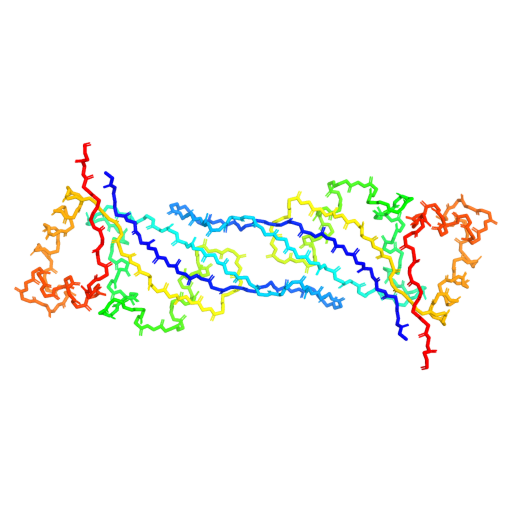C CA . LEU A 1 90 ? -7.914 28.203 14.742 1 97.25 90 LEU A CA 1
ATOM 724 C C . LEU A 1 90 ? -7.148 29.391 15.32 1 97.25 90 LEU A C 1
ATOM 726 O O . LEU A 1 90 ? -6.453 29.25 16.328 1 97.25 90 LEU A O 1
ATOM 730 N N . ARG A 1 91 ? -7.34 30.5 14.742 1 97.88 91 ARG A N 1
ATOM 731 C CA . ARG A 1 91 ? -6.668 31.719 15.203 1 97.88 91 ARG A CA 1
ATOM 732 C C . ARG A 1 91 ? -7.074 32.062 16.625 1 97.88 91 ARG A C 1
ATOM 734 O O . ARG A 1 91 ? -6.234 32.438 17.438 1 97.88 91 ARG A O 1
ATOM 741 N N . GLU A 1 92 ? -8.312 31.938 16.859 1 97.75 92 GLU A N 1
ATOM 742 C CA . GLU A 1 92 ? -8.828 32.25 18.172 1 97.75 92 GLU A CA 1
ATOM 743 C C . GLU A 1 92 ? -8.195 31.375 19.25 1 97.75 92 GLU A C 1
ATOM 745 O O . GLU A 1 92 ? -7.773 31.875 20.297 1 97.75 92 GLU A O 1
ATOM 750 N N . VAL A 1 93 ? -8.141 30.141 19 1 97.5 93 VAL A N 1
ATOM 751 C CA . VAL A 1 93 ? -7.598 29.219 19.984 1 97.5 93 VAL A CA 1
ATOM 752 C C . VAL A 1 93 ? -6.094 29.438 20.125 1 97.5 93 VAL A C 1
ATOM 754 O O . VAL A 1 93 ? -5.555 29.375 21.234 1 97.5 93 VAL A O 1
ATOM 757 N N . ILE A 1 94 ? -5.406 29.703 19.047 1 97.75 94 ILE A N 1
ATOM 758 C CA . ILE A 1 94 ? -3.979 30 19.109 1 97.75 94 ILE A CA 1
ATOM 759 C C . ILE A 1 94 ? -3.744 31.25 19.938 1 97.75 94 ILE A C 1
ATOM 761 O O . ILE A 1 94 ? -2.838 31.281 20.781 1 97.75 94 ILE A O 1
ATOM 765 N N . ALA A 1 95 ? -4.555 32.219 19.734 1 98 95 ALA A N 1
ATOM 766 C CA . ALA A 1 95 ? -4.438 33.469 20.484 1 98 95 ALA A CA 1
ATOM 767 C C . ALA A 1 95 ? -4.535 33.219 21.984 1 98 95 ALA A C 1
ATOM 769 O O . ALA A 1 95 ? -3.832 33.844 22.766 1 98 95 ALA A O 1
ATOM 770 N N . ALA A 1 96 ? -5.348 32.281 22.328 1 97.06 96 ALA A N 1
ATOM 771 C CA . ALA A 1 96 ? -5.586 31.984 23.734 1 97.06 96 ALA A CA 1
ATOM 772 C C . ALA A 1 96 ? -4.461 31.125 24.312 1 97.06 96 ALA A C 1
ATOM 774 O O . ALA A 1 96 ? -4.418 30.875 25.516 1 97.06 96 ALA A O 1
ATOM 775 N N . ASN A 1 97 ? -3.494 30.688 23.469 1 96.19 97 ASN A N 1
ATOM 776 C CA . ASN A 1 97 ? -2.469 29.75 23.922 1 96.19 97 ASN A CA 1
ATOM 777 C C . ASN A 1 97 ? -1.09 30.125 23.391 1 96.19 97 ASN A C 1
ATOM 779 O O . ASN A 1 97 ? -0.272 29.25 23.078 1 96.19 97 ASN A O 1
ATOM 783 N N . LEU A 1 98 ? -0.734 31.297 23.234 1 97.38 98 LEU A N 1
ATOM 784 C CA . LEU A 1 98 ? 0.497 31.781 22.609 1 97.38 98 LEU A CA 1
ATOM 785 C C . LEU A 1 98 ? 1.72 31.266 23.375 1 97.38 98 LEU A C 1
ATOM 787 O O . LEU A 1 98 ? 2.758 30.984 22.766 1 97.38 98 LEU A O 1
ATOM 791 N N . ASP A 1 99 ? 1.64 31.078 24.641 1 95.19 99 ASP A N 1
ATOM 792 C CA . ASP A 1 99 ? 2.754 30.625 25.469 1 95.19 99 ASP A CA 1
ATOM 793 C C . ASP A 1 99 ? 3.197 29.219 25.078 1 95.19 99 ASP A C 1
ATOM 795 O O . ASP A 1 99 ? 4.383 28.891 25.172 1 95.19 99 ASP A O 1
ATOM 799 N N . GLU A 1 100 ? 2.215 28.484 24.609 1 94.12 100 GLU A N 1
ATOM 800 C CA . GLU A 1 100 ? 2.523 27.125 24.203 1 94.12 100 GLU A CA 1
ATOM 801 C C . GLU A 1 100 ? 3.436 27.109 22.984 1 94.12 100 GLU A C 1
ATOM 803 O O . GLU A 1 100 ? 4.129 26.109 22.734 1 94.12 100 GLU A O 1
ATOM 808 N N . PHE A 1 101 ? 3.482 28.172 22.266 1 96.44 101 PHE A N 1
ATOM 809 C CA . PHE A 1 101 ? 4.203 28.203 21 1 96.44 101 PHE A CA 1
ATOM 810 C C . PHE A 1 101 ? 5.445 29.078 21.109 1 96.44 101 PHE A C 1
ATOM 812 O O . PHE A 1 101 ? 6.176 29.25 20.125 1 96.44 101 PHE A O 1
ATOM 819 N N . ASN A 1 102 ? 5.633 29.656 22.297 1 95.88 102 ASN A N 1
ATOM 820 C CA . ASN A 1 102 ? 6.719 30.609 22.453 1 95.88 102 ASN A CA 1
ATOM 821 C C . ASN A 1 102 ? 6.672 31.703 21.375 1 95.88 102 ASN A C 1
ATOM 823 O O . ASN A 1 102 ? 7.672 31.953 20.703 1 95.88 102 ASN A O 1
ATOM 827 N N . ALA A 1 103 ? 5.594 32.25 21.141 1 96.38 103 ALA A N 1
ATOM 828 C CA . ALA A 1 103 ? 5.348 33.25 20.125 1 96.38 103 ALA A CA 1
ATOM 829 C C . ALA A 1 103 ? 4.574 34.438 20.703 1 96.38 103 ALA A C 1
ATOM 831 O O . ALA A 1 103 ? 3.889 34.281 21.719 1 96.38 103 ALA A O 1
ATOM 832 N N . GLU A 1 104 ? 4.629 35.531 20.047 1 96.75 104 GLU A N 1
ATOM 833 C CA . GLU A 1 104 ? 4.016 36.75 20.562 1 96.75 104 GLU A CA 1
ATOM 834 C C . GLU A 1 104 ? 2.752 37.125 19.781 1 96.75 104 GLU A C 1
ATOM 836 O O . GLU A 1 104 ? 2.041 38.062 20.141 1 96.75 104 GLU A O 1
ATOM 841 N N . SER A 1 105 ? 2.518 36.406 18.75 1 98.25 105 SER A N 1
ATOM 842 C CA . SER A 1 105 ? 1.329 36.688 17.953 1 98.25 105 SER A CA 1
ATOM 843 C C . SER A 1 105 ? 0.854 35.469 17.203 1 98.25 105 SER A C 1
ATOM 845 O O . SER A 1 105 ? 1.622 34.531 17 1 98.25 105 SER A O 1
ATOM 847 N N . VAL A 1 106 ? -0.376 35.562 16.812 1 98.25 106 VAL A N 1
ATOM 848 C CA . VAL A 1 106 ? -0.97 34.5 16.016 1 98.25 106 VAL A CA 1
ATOM 849 C C . VAL A 1 106 ? -0.251 34.406 14.672 1 98.25 106 VAL A C 1
ATOM 851 O O . VAL A 1 106 ? 0.032 33.281 14.203 1 98.25 106 VAL A O 1
ATOM 854 N N . ARG A 1 107 ? -0.003 35.469 14.055 1 97.75 107 ARG A N 1
ATOM 855 C CA . ARG A 1 107 ? 0.702 35.5 12.781 1 97.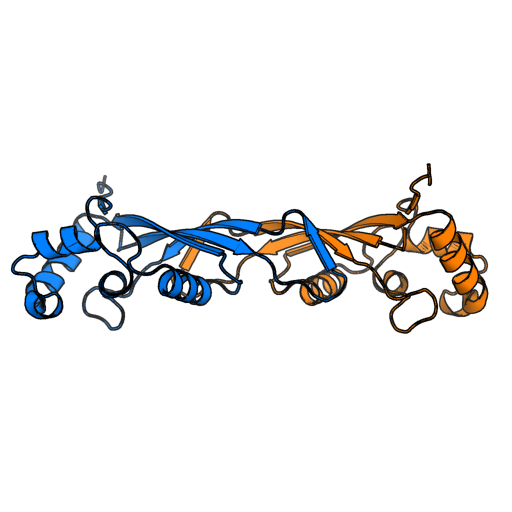75 107 ARG A CA 1
ATOM 856 C C . ARG A 1 107 ? 2.045 34.781 12.883 1 97.75 107 ARG A C 1
ATOM 858 O O . ARG A 1 107 ? 2.42 34.031 11.992 1 97.75 107 ARG A O 1
ATOM 865 N N . GLU A 1 108 ? 2.75 35.125 13.938 1 97.88 108 GLU A N 1
ATOM 866 C CA . GLU A 1 108 ? 4.039 34.469 14.172 1 97.88 108 GLU A CA 1
ATOM 867 C C . GLU A 1 108 ? 3.891 32.938 14.258 1 97.88 108 GLU A C 1
ATOM 869 O O . GLU A 1 108 ? 4.707 32.219 13.703 1 97.88 108 GLU A O 1
ATOM 874 N N . VAL A 1 109 ? 2.922 32.5 14.969 1 98.06 109 VAL A N 1
ATOM 875 C CA . VAL A 1 109 ? 2.691 31.078 15.117 1 98.06 109 VAL A CA 1
ATOM 876 C C . VAL A 1 109 ? 2.398 30.438 13.758 1 98.06 109 VAL A C 1
ATOM 878 O O . VAL A 1 109 ? 3.021 29.453 13.383 1 98.06 109 VAL A O 1
ATOM 881 N N . LEU A 1 110 ? 1.427 30.953 13.023 1 98.19 110 LEU A N 1
ATOM 882 C CA . LEU A 1 110 ? 1.041 30.406 11.727 1 98.19 110 LEU A CA 1
ATOM 883 C C . LEU A 1 110 ? 2.227 30.375 10.773 1 98.19 110 LEU A C 1
ATOM 885 O O . LEU A 1 110 ? 2.449 29.391 10.07 1 98.19 110 LEU A O 1
ATOM 889 N N . HIS A 1 111 ? 2.947 31.391 10.766 1 97.38 111 HIS A N 1
ATOM 890 C CA . HIS A 1 111 ? 4.105 31.453 9.875 1 97.38 111 HIS A CA 1
ATOM 891 C C . HIS A 1 111 ? 5.18 30.469 10.305 1 97.38 111 HIS A C 1
ATOM 893 O O . HIS A 1 111 ? 5.828 29.844 9.461 1 97.38 111 HIS A O 1
ATOM 899 N N . LYS A 1 112 ? 5.402 30.422 11.555 1 97.56 112 LYS A N 1
ATOM 900 C CA . LYS A 1 112 ? 6.414 29.547 12.125 1 97.56 112 LYS A CA 1
ATOM 901 C C . LYS A 1 112 ? 6.195 28.094 11.68 1 97.56 112 LYS A C 1
ATOM 903 O O . LYS A 1 112 ? 7.145 27.406 11.305 1 97.56 112 LYS A O 1
ATOM 908 N N . TYR A 1 113 ? 4.984 27.672 11.703 1 98 113 TYR A N 1
ATOM 909 C CA . TYR A 1 113 ? 4.711 26.25 11.445 1 98 113 TYR A CA 1
ATOM 910 C C . TYR A 1 113 ? 4.285 26.031 10 1 98 113 TYR A C 1
ATOM 912 O O . TYR A 1 113 ? 4.699 25.047 9.375 1 98 113 TYR A O 1
ATOM 920 N N . PHE A 1 114 ? 3.543 26.906 9.461 1 98.06 114 PHE A N 1
ATOM 921 C CA . PHE A 1 114 ? 2.947 26.625 8.156 1 98.06 114 PHE A CA 1
ATOM 922 C C . PHE A 1 114 ? 3.658 27.406 7.059 1 98.06 114 PHE A C 1
ATOM 924 O O . PHE A 1 114 ? 3.502 27.109 5.871 1 98.06 114 PHE A O 1
ATOM 931 N N . GLY A 1 115 ? 4.457 28.359 7.477 1 97.19 115 GLY A N 1
ATOM 932 C CA . GLY A 1 115 ? 4.984 29.219 6.441 1 97.19 115 GLY A CA 1
ATOM 933 C C . GLY A 1 115 ? 3.91 29.812 5.551 1 97.19 115 GLY A C 1
ATOM 934 O O . GLY A 1 115 ? 2.975 30.453 6.039 1 97.19 115 GLY A O 1
ATOM 935 N N . SER A 1 116 ? 4.02 29.531 4.273 1 95.12 116 SER A N 1
ATOM 936 C CA . SER A 1 116 ? 3.033 30.062 3.332 1 95.12 116 SER A CA 1
ATOM 937 C C . SER A 1 116 ? 2.107 28.953 2.826 1 95.12 116 SER A C 1
ATOM 939 O O . SER A 1 116 ? 1.412 29.141 1.824 1 95.12 116 SER A O 1
ATOM 941 N N . ALA A 1 117 ? 2.041 27.969 3.445 1 96.75 117 ALA A N 1
ATOM 942 C CA . ALA A 1 117 ? 1.402 26.766 2.912 1 96.75 117 ALA A CA 1
ATOM 943 C C . ALA A 1 117 ? -0.04 26.656 3.396 1 96.75 117 ALA A C 1
ATOM 945 O O . ALA A 1 117 ? -0.545 25.547 3.604 1 96.75 117 ALA A O 1
ATOM 946 N N . ILE A 1 118 ? -0.677 27.75 3.721 1 97.69 118 ILE A N 1
ATOM 947 C CA . ILE A 1 118 ? -2.096 27.734 4.059 1 97.69 118 ILE A CA 1
ATOM 948 C C . ILE A 1 118 ? -2.924 28.141 2.842 1 97.69 118 ILE A C 1
ATOM 950 O O . ILE A 1 118 ? -2.682 29.188 2.242 1 97.69 118 ILE A O 1
ATOM 954 N N . HIS A 1 119 ? -3.848 27.312 2.502 1 97.56 119 HIS A N 1
ATOM 955 C CA . HIS A 1 119 ? -4.742 27.578 1.38 1 97.56 119 HIS A CA 1
ATOM 956 C C . HIS A 1 119 ? -6.18 27.75 1.853 1 97.56 119 HIS A C 1
ATOM 958 O O . HIS A 1 119 ? -6.777 26.828 2.408 1 97.56 119 HIS A O 1
ATOM 964 N N . ILE A 1 120 ? -6.711 28.812 1.601 1 96.5 120 ILE A N 1
ATOM 965 C CA . ILE A 1 120 ? -8.055 29.156 2.057 1 96.5 120 ILE A CA 1
ATOM 966 C C . ILE A 1 120 ? -9.039 29.047 0.891 1 96.5 120 ILE A C 1
ATOM 968 O O . ILE A 1 120 ? -8.852 29.688 -0.145 1 96.5 120 ILE A O 1
ATOM 972 N N . LYS A 1 121 ? -10.062 28.172 1.014 1 89.56 121 LYS A N 1
ATOM 973 C CA . LYS A 1 121 ? -11.117 28.078 0.004 1 89.56 121 LYS A CA 1
ATOM 974 C C . LYS A 1 121 ? -12.188 29.141 0.226 1 89.56 121 LYS A C 1
ATOM 976 O O . LYS A 1 121 ? -12.633 29.359 1.355 1 89.56 121 LYS A O 1
ATOM 981 N N . SER A 1 122 ? -12.477 29.828 -0.781 1 80.69 122 SER A N 1
ATOM 982 C CA . SER A 1 122 ? -13.508 30.859 -0.699 1 80.69 122 SER A CA 1
ATOM 983 C C . SER A 1 122 ? -14.898 30.25 -0.651 1 80.69 122 SER A C 1
ATOM 985 O O . SER A 1 122 ? -15.195 29.297 -1.372 1 80.69 122 SER A O 1
ATOM 987 N N . ASN A 1 123 ? -15.711 30.391 0.348 1 62.84 123 ASN A N 1
ATOM 988 C CA . ASN A 1 123 ? -17.109 30 0.386 1 62.84 123 ASN A CA 1
ATOM 989 C C . ASN A 1 123 ? -17.906 30.656 -0.743 1 62.84 123 ASN A C 1
ATOM 991 O O . ASN A 1 123 ? -17.891 31.875 -0.886 1 62.84 123 ASN A O 1
ATOM 995 N N . GLU A 1 124 ? -17.953 30.141 -1.938 1 46.16 124 GLU A N 1
ATOM 996 C CA . GLU A 1 124 ? -19.031 30.766 -2.721 1 46.16 124 GLU A CA 1
ATOM 997 C C . GLU A 1 124 ? -20.391 30.453 -2.125 1 46.16 124 GLU A C 1
ATOM 999 O O . GLU A 1 124 ? -20.609 29.344 -1.607 1 46.16 124 GLU A O 1
ATOM 1004 N N . MET B 1 1 ? 17.109 -20.688 -14.578 1 69.44 1 MET B N 1
ATOM 1005 C CA . MET B 1 1 ? 16.109 -19.828 -13.938 1 69.44 1 MET B CA 1
ATOM 1006 C C . MET B 1 1 ? 14.969 -20.672 -13.375 1 69.44 1 MET B C 1
ATOM 1008 O O . MET B 1 1 ? 14.688 -21.766 -13.867 1 69.44 1 MET B O 1
ATOM 1012 N N . GLY B 1 2 ? 14.492 -20.656 -12.031 1 89.56 2 GLY B N 1
ATOM 1013 C CA . GLY B 1 2 ? 13.484 -21.453 -11.336 1 89.56 2 GLY B CA 1
ATOM 1014 C C . GLY B 1 2 ? 12.07 -21.094 -11.727 1 89.56 2 GLY B C 1
ATOM 1015 O O . GLY B 1 2 ? 11.828 -20.594 -12.828 1 89.56 2 GLY B O 1
ATOM 1016 N N . LEU B 1 3 ? 11.07 -21.625 -11.102 1 95.69 3 LEU B N 1
ATOM 1017 C CA . LEU B 1 3 ? 9.664 -21.312 -11.281 1 95.69 3 LEU B CA 1
ATOM 1018 C C . LEU B 1 3 ? 9.328 -19.953 -10.672 1 95.69 3 LEU B C 1
ATOM 1020 O O . LEU B 1 3 ? 9.781 -19.641 -9.57 1 95.69 3 LEU B O 1
ATOM 1024 N N . THR B 1 4 ? 8.562 -19.172 -11.422 1 97.56 4 THR B N 1
ATOM 1025 C CA . THR B 1 4 ? 8.039 -17.922 -10.906 1 97.56 4 THR B CA 1
ATOM 1026 C C . THR B 1 4 ? 6.57 -17.75 -11.273 1 97.56 4 THR B C 1
ATOM 1028 O O . THR B 1 4 ? 6.223 -17.688 -12.453 1 97.56 4 THR B O 1
ATOM 1031 N N . TYR B 1 5 ? 5.773 -17.656 -10.281 1 98.25 5 TYR B N 1
ATOM 1032 C CA . TYR B 1 5 ? 4.371 -17.312 -10.5 1 98.25 5 TYR B CA 1
ATOM 1033 C C . TYR B 1 5 ? 4.188 -15.797 -10.586 1 98.25 5 TYR B C 1
ATOM 1035 O O . TYR B 1 5 ? 4.711 -15.055 -9.75 1 98.25 5 TYR B O 1
ATOM 1043 N N . VAL B 1 6 ? 3.408 -15.336 -11.555 1 98.69 6 VAL B N 1
ATOM 1044 C CA . VAL B 1 6 ? 3.162 -13.906 -11.719 1 98.69 6 VAL B CA 1
ATOM 1045 C C . VAL B 1 6 ? 1.678 -13.609 -11.508 1 98.69 6 VAL B C 1
ATOM 1047 O O . VAL B 1 6 ? 0.82 -14.219 -12.148 1 98.69 6 VAL B O 1
ATOM 1050 N N . PHE B 1 7 ? 1.402 -12.719 -10.664 1 98.81 7 PHE B N 1
ATOM 1051 C CA . PHE B 1 7 ? 0.043 -12.273 -10.375 1 98.81 7 PHE B CA 1
ATOM 1052 C C . PHE B 1 7 ? -0.079 -10.766 -10.531 1 98.81 7 PHE B C 1
ATOM 1054 O O . PHE B 1 7 ? 0.883 -10.031 -10.297 1 98.81 7 PHE B O 1
ATOM 1061 N N . ARG B 1 8 ? -1.211 -10.312 -10.898 1 98.81 8 ARG B N 1
ATOM 1062 C CA . ARG B 1 8 ? -1.616 -8.914 -10.789 1 98.81 8 ARG B CA 1
ATOM 1063 C C . ARG B 1 8 ? -2.5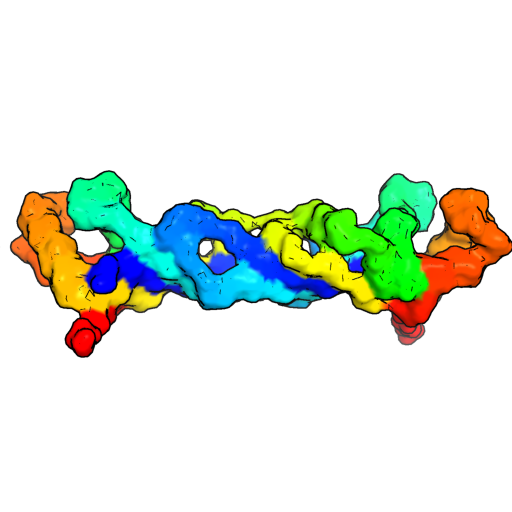02 -8.688 -9.57 1 98.81 8 ARG B C 1
ATOM 1065 O O . ARG B 1 8 ? -3.555 -9.312 -9.438 1 98.81 8 ARG B O 1
ATOM 1072 N N . VAL B 1 9 ? -2.068 -7.793 -8.797 1 98.88 9 VAL B N 1
ATOM 1073 C CA . VAL B 1 9 ? -2.762 -7.625 -7.523 1 98.88 9 VAL B CA 1
ATOM 1074 C C . VAL B 1 9 ? -3.203 -6.172 -7.363 1 98.88 9 VAL B C 1
ATOM 1076 O O . VAL B 1 9 ? -2.4 -5.25 -7.539 1 98.88 9 VAL B O 1
ATOM 1079 N N . ARG B 1 10 ? -4.414 -5.969 -7.078 1 98.81 10 ARG B N 1
ATOM 1080 C CA . ARG B 1 10 ? -4.949 -4.676 -6.66 1 98.81 10 ARG B CA 1
ATOM 1081 C C . ARG B 1 10 ? -5.207 -4.648 -5.16 1 98.81 10 ARG B C 1
ATOM 1083 O O . ARG B 1 10 ? -5.738 -5.605 -4.598 1 98.81 10 ARG B O 1
ATOM 1090 N N . PHE B 1 11 ? -4.762 -3.494 -4.555 1 98.75 11 PHE B N 1
ATOM 1091 C CA . PHE B 1 11 ? -4.891 -3.389 -3.105 1 98.75 11 PHE B CA 1
ATOM 1092 C C . PHE B 1 11 ? -5.254 -1.967 -2.697 1 98.75 11 PHE B C 1
ATOM 1094 O O . PHE B 1 11 ? -5.184 -1.044 -3.51 1 98.75 11 PHE B O 1
ATOM 1101 N N . TYR B 1 12 ? -5.691 -1.887 -1.466 1 98.38 12 TYR B N 1
ATOM 1102 C CA . TYR B 1 12 ? -6.031 -0.557 -0.971 1 98.38 12 TYR B CA 1
ATOM 1103 C C . TYR B 1 12 ? -5.445 -0.325 0.416 1 98.38 12 TYR B C 1
ATOM 1105 O O . TYR B 1 12 ? -5.117 -1.279 1.126 1 98.38 12 TYR B O 1
ATOM 1113 N N . LEU B 1 13 ? -5.301 0.888 0.714 1 97.88 13 LEU B N 1
ATOM 1114 C CA . LEU B 1 13 ? -4.73 1.291 1.996 1 97.88 13 LEU B CA 1
ATOM 1115 C C . LEU B 1 13 ? -5.816 1.399 3.062 1 97.88 13 LEU B C 1
ATOM 1117 O O . LEU B 1 13 ? -6.832 2.07 2.855 1 97.88 13 LEU B O 1
ATOM 1121 N N . GLU B 1 14 ? -5.602 0.708 4.102 1 97.5 14 GLU B N 1
ATOM 1122 C CA . GLU B 1 14 ? -6.41 1.004 5.281 1 97.5 14 GLU B CA 1
ATOM 1123 C C . GLU B 1 14 ? -5.957 2.299 5.949 1 97.5 14 GLU B C 1
ATOM 1125 O O . GLU B 1 14 ? -4.758 2.561 6.059 1 97.5 14 GLU B O 1
ATOM 1130 N N . THR B 1 15 ? -6.922 3.09 6.363 1 98.19 15 THR B N 1
ATOM 1131 C CA . THR B 1 15 ? -6.594 4.402 6.91 1 98.19 15 THR B CA 1
ATOM 1132 C C . THR B 1 15 ? -7.191 4.574 8.305 1 98.19 15 THR B C 1
ATOM 1134 O O . THR B 1 15 ? -8.219 3.969 8.625 1 98.19 15 THR B O 1
ATOM 1137 N N . ALA B 1 16 ? -6.535 5.352 9.102 1 97.19 16 ALA B N 1
ATOM 1138 C CA . ALA B 1 16 ? -7.086 5.762 10.391 1 97.19 16 ALA B CA 1
ATOM 1139 C C . ALA B 1 16 ? -8.312 6.656 10.203 1 97.19 16 ALA B C 1
ATOM 1141 O O . ALA B 1 16 ? -8.578 7.133 9.094 1 97.19 16 ALA B O 1
ATOM 1142 N N . ALA B 1 17 ? -9.094 6.809 11.305 1 95.06 17 ALA B N 1
ATOM 1143 C CA . ALA B 1 17 ? -10.242 7.707 11.281 1 95.06 17 ALA B CA 1
ATOM 1144 C C . ALA B 1 17 ? -9.82 9.133 10.922 1 95.06 17 ALA B C 1
ATOM 1146 O O . ALA B 1 17 ? -8.797 9.625 11.406 1 95.06 17 ALA B O 1
ATOM 1147 N N . GLY B 1 18 ? -10.625 9.734 10.023 1 95.06 18 GLY B N 1
ATOM 1148 C CA . GLY B 1 18 ? -10.352 11.109 9.648 1 95.06 18 GLY B CA 1
ATOM 1149 C C . GLY B 1 18 ? -9.273 11.242 8.594 1 95.06 18 GLY B C 1
ATOM 1150 O O . GLY B 1 18 ? -8.828 12.352 8.289 1 95.06 18 GLY B O 1
ATOM 1151 N N . VAL B 1 19 ? -8.812 10.125 8.109 1 97.94 19 VAL B N 1
ATOM 1152 C CA . VAL B 1 19 ? -7.75 10.133 7.105 1 97.94 19 VAL B CA 1
ATOM 1153 C C . VAL B 1 19 ? -8.297 9.625 5.773 1 97.94 19 VAL B C 1
ATOM 1155 O O . VAL B 1 19 ? -9.023 8.625 5.73 1 97.94 19 VAL B O 1
ATOM 1158 N N . HIS B 1 20 ? -7.945 10.375 4.715 1 98.06 20 HIS B N 1
ATOM 1159 C CA . HIS B 1 20 ? -8.32 9.992 3.359 1 98.06 20 HIS B CA 1
ATOM 1160 C C . HIS B 1 20 ? -7.109 10.008 2.43 1 98.06 20 HIS B C 1
ATOM 1162 O O . HIS B 1 20 ? -6.184 10.797 2.621 1 98.06 20 HIS B O 1
ATOM 1168 N N . THR B 1 21 ? -7.168 9.164 1.524 1 98.69 21 THR B N 1
ATOM 1169 C CA . THR B 1 21 ? -6.07 9.109 0.567 1 98.69 21 THR B CA 1
ATOM 1170 C C . THR B 1 21 ? -6.59 9.227 -0.862 1 98.69 21 THR B C 1
ATOM 1172 O O . THR B 1 21 ? -7.73 8.859 -1.146 1 98.69 21 THR B O 1
ATOM 1175 N N . ASP B 1 22 ? -5.695 9.781 -1.723 1 98.25 22 ASP B N 1
ATOM 1176 C CA . ASP B 1 22 ? -5.938 9.82 -3.162 1 98.25 22 ASP B CA 1
ATOM 1177 C C . ASP B 1 22 ? -4.637 9.641 -3.941 1 98.25 22 ASP B C 1
ATOM 1179 O O . ASP B 1 22 ? -3.756 10.508 -3.896 1 98.25 22 ASP B O 1
ATOM 1183 N N . PRO B 1 23 ? -4.566 8.492 -4.707 1 97.75 23 PRO B N 1
ATOM 1184 C CA . PRO B 1 23 ? -5.492 7.359 -4.809 1 97.75 23 PRO B CA 1
ATOM 1185 C C . PRO B 1 23 ? -5.547 6.52 -3.535 1 97.75 23 PRO B C 1
ATOM 1187 O O . PRO B 1 23 ? -4.668 6.641 -2.676 1 97.75 23 PRO B O 1
ATOM 1190 N N . ARG B 1 24 ? -6.598 5.703 -3.465 1 97 24 ARG B N 1
ATOM 1191 C CA . ARG B 1 24 ? -6.762 4.777 -2.348 1 97 24 ARG B CA 1
ATOM 1192 C C . ARG B 1 24 ? -6.387 3.357 -2.754 1 97 24 ARG B C 1
ATOM 1194 O O . ARG B 1 24 ? -6.012 2.543 -1.907 1 97 24 ARG B O 1
ATOM 1201 N N . GLU B 1 25 ? -6.574 3.111 -4.008 1 98.25 25 GLU B N 1
ATOM 1202 C CA . GLU B 1 25 ? -6.293 1.785 -4.547 1 98.25 25 GLU B CA 1
ATOM 1203 C C . GLU B 1 25 ? -5.078 1.814 -5.477 1 98.25 25 GLU B C 1
ATOM 1205 O O . GLU B 1 25 ? -4.855 2.799 -6.184 1 98.25 25 GLU B O 1
ATOM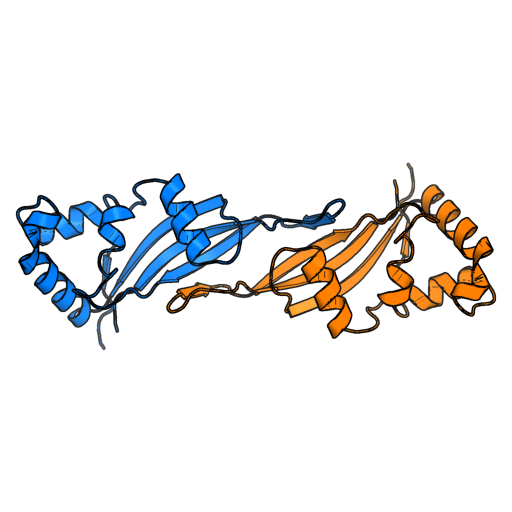 1210 N N . PHE B 1 26 ? -4.371 0.706 -5.449 1 98.69 26 PHE B N 1
ATOM 1211 C CA . PHE B 1 26 ? -3.148 0.576 -6.234 1 98.69 26 PHE B CA 1
ATOM 1212 C C . PHE B 1 26 ? -3.064 -0.799 -6.883 1 98.69 26 PHE B C 1
ATOM 1214 O O . PHE B 1 26 ? -3.801 -1.715 -6.512 1 98.69 26 PHE B O 1
ATOM 1221 N N . GLU B 1 27 ? -2.242 -0.852 -7.879 1 98.75 27 GLU B N 1
ATOM 1222 C CA . GLU B 1 27 ? -1.977 -2.129 -8.531 1 98.75 27 GLU B CA 1
ATOM 1223 C C . GLU B 1 27 ? -0.479 -2.416 -8.594 1 98.75 27 GLU B C 1
ATOM 1225 O O . GLU B 1 27 ? 0.326 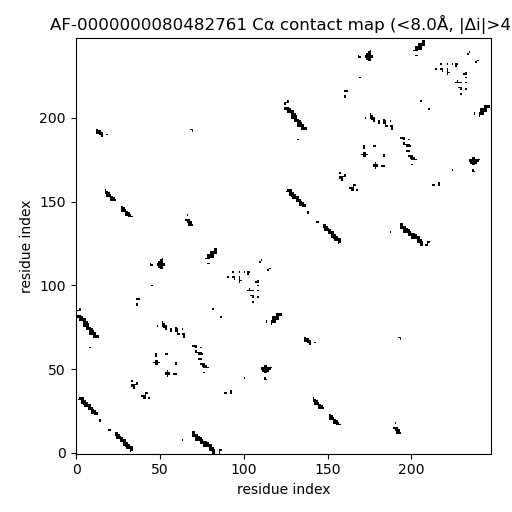-1.503 -8.797 1 98.75 27 GLU B O 1
ATOM 1230 N N . THR B 1 28 ? -0.124 -3.639 -8.391 1 98.75 28 THR B N 1
ATOM 1231 C CA . THR B 1 28 ? 1.258 -4.082 -8.539 1 98.75 28 THR B CA 1
ATOM 1232 C C . THR B 1 28 ? 1.315 -5.469 -9.172 1 98.75 28 THR B C 1
ATOM 1234 O O . THR B 1 28 ? 0.3 -6.164 -9.25 1 98.75 28 THR B O 1
ATOM 1237 N N . VAL B 1 29 ? 2.404 -5.855 -9.68 1 98.88 29 VAL B N 1
ATOM 1238 C CA . VAL B 1 29 ? 2.689 -7.207 -10.148 1 98.88 29 VAL B CA 1
ATOM 1239 C C . VAL B 1 29 ? 3.482 -7.965 -9.086 1 98.88 29 VAL B C 1
ATOM 1241 O O . VAL B 1 29 ? 4.52 -7.488 -8.617 1 98.88 29 VAL B O 1
ATOM 1244 N N . VAL B 1 30 ? 3.008 -9.086 -8.742 1 98.88 30 VAL B N 1
ATOM 1245 C CA . VAL B 1 30 ? 3.631 -9.906 -7.711 1 98.88 30 VAL B CA 1
ATOM 1246 C C . VAL B 1 30 ? 4.258 -11.148 -8.344 1 98.88 30 VAL B C 1
ATOM 1248 O O . VAL B 1 30 ? 3.602 -11.867 -9.102 1 98.88 30 VAL B O 1
ATOM 1251 N N . ARG B 1 31 ? 5.484 -11.344 -8.086 1 98.81 31 ARG B N 1
ATOM 1252 C CA . ARG B 1 31 ? 6.203 -12.539 -8.508 1 98.81 31 ARG B CA 1
ATOM 1253 C C . ARG B 1 31 ? 6.539 -13.43 -7.309 1 98.81 31 ARG B C 1
ATOM 1255 O O . ARG B 1 31 ? 7.148 -12.961 -6.34 1 98.81 31 ARG B O 1
ATOM 1262 N N . VAL B 1 32 ? 6.098 -14.641 -7.391 1 98.19 32 VAL B N 1
ATOM 1263 C CA . VAL B 1 32 ? 6.277 -15.586 -6.293 1 98.19 32 VAL B CA 1
ATOM 1264 C C . VAL B 1 32 ? 7.16 -16.75 -6.742 1 98.19 32 VAL B C 1
ATOM 1266 O O . VAL B 1 32 ? 6.863 -17.406 -7.738 1 98.19 32 VAL B O 1
ATOM 1269 N N . THR B 1 33 ? 8.234 -16.922 -6.027 1 96.75 33 THR B N 1
ATOM 1270 C CA . THR B 1 33 ? 9.047 -18.125 -6.219 1 96.75 33 THR B CA 1
ATOM 1271 C C . THR B 1 33 ? 8.617 -19.219 -5.25 1 96.75 33 THR B C 1
ATOM 1273 O O . THR B 1 33 ? 8.766 -19.078 -4.035 1 96.75 33 THR B O 1
ATOM 1276 N N . PRO B 1 34 ? 8.148 -20.281 -5.809 1 94.31 34 PRO B N 1
ATOM 1277 C CA . PRO B 1 34 ? 7.727 -21.375 -4.922 1 94.31 34 PRO B CA 1
ATOM 1278 C C . PRO B 1 34 ? 8.891 -22.234 -4.457 1 94.31 34 PRO B C 1
ATOM 1280 O O . PRO B 1 34 ? 9.992 -22.141 -5.008 1 94.31 34 PRO B O 1
ATOM 1283 N N . PRO B 1 35 ? 8.625 -23.062 -3.373 1 94 35 PRO B N 1
ATOM 1284 C CA . PRO B 1 35 ? 9.609 -24.094 -3.068 1 94 35 PRO B CA 1
ATOM 1285 C C . PRO B 1 35 ? 9.883 -25.016 -4.258 1 94 35 PRO B C 1
ATOM 1287 O O . PRO B 1 35 ? 9.094 -25.062 -5.203 1 94 35 PRO B O 1
ATOM 1290 N N . GLU B 1 36 ? 11.023 -25.672 -4.172 1 93.06 36 GLU B N 1
ATOM 1291 C CA . GLU B 1 36 ? 11.352 -26.641 -5.215 1 93.06 36 GLU B CA 1
ATOM 1292 C C . GLU B 1 36 ? 10.289 -27.734 -5.312 1 93.06 36 GLU B C 1
ATOM 1294 O O . GLU B 1 36 ? 9.688 -28.109 -4.305 1 93.06 36 GLU B O 1
ATOM 1299 N N . PRO B 1 37 ? 10.094 -28.188 -6.605 1 93.19 37 PRO B N 1
ATOM 1300 C CA . PRO B 1 37 ? 9.117 -29.266 -6.766 1 93.19 37 PRO B CA 1
ATOM 1301 C C . PRO B 1 37 ? 9.398 -30.453 -5.852 1 93.19 37 PRO B C 1
ATOM 1303 O O . PRO B 1 37 ? 10.539 -30.906 -5.754 1 93.19 37 PRO B O 1
ATOM 1306 N N . GLY B 1 38 ? 8.406 -30.875 -5.082 1 91.56 38 GLY B N 1
ATOM 1307 C CA . GLY B 1 38 ? 8.562 -31.984 -4.164 1 91.56 38 GLY B CA 1
ATOM 1308 C C . GLY B 1 38 ? 8.695 -31.562 -2.715 1 91.56 38 GLY B C 1
ATOM 1309 O O . GLY B 1 38 ? 8.492 -32.375 -1.802 1 91.56 38 GLY B O 1
ATOM 1310 N N . GLU B 1 39 ? 9.07 -30.406 -2.502 1 94.06 39 GLU B N 1
ATOM 1311 C CA . GLU B 1 39 ? 9.18 -29.875 -1.146 1 94.06 39 GLU B CA 1
ATOM 1312 C C . GLU B 1 39 ? 7.832 -29.359 -0.648 1 94.06 39 GLU B C 1
ATOM 1314 O O . GLU B 1 39 ? 6.906 -29.172 -1.438 1 94.06 39 GLU B O 1
ATOM 1319 N N . SER B 1 40 ? 7.781 -29.094 0.577 1 92.81 40 SER B N 1
ATOM 1320 C CA . SER B 1 40 ? 6.543 -28.609 1.171 1 92.81 40 SER B CA 1
ATOM 1321 C C . SER B 1 40 ? 6.113 -27.281 0.543 1 92.81 40 SER B C 1
ATOM 1323 O O . SER B 1 40 ? 6.91 -26.359 0.442 1 92.81 40 SER B O 1
ATOM 1325 N N . GLY B 1 41 ? 4.883 -27.203 0.034 1 91.62 41 GLY B N 1
ATOM 1326 C CA . GLY B 1 41 ? 4.336 -25.953 -0.478 1 91.62 41 GLY B CA 1
ATOM 1327 C C . GLY B 1 41 ? 4.547 -25.781 -1.97 1 91.62 41 GLY B C 1
ATOM 1328 O O . GLY B 1 41 ? 4.145 -24.766 -2.543 1 91.62 41 GLY B O 1
ATOM 1329 N N . TRP B 1 42 ? 5.07 -26.828 -2.609 1 93.38 42 TRP B N 1
ATOM 1330 C CA . TRP B 1 42 ? 5.434 -26.656 -4.012 1 93.38 42 TRP B CA 1
ATOM 1331 C C . TRP B 1 42 ? 4.191 -26.641 -4.895 1 93.38 42 TRP B C 1
ATOM 1333 O O . TRP B 1 42 ? 4.246 -26.188 -6.047 1 93.38 42 TRP B O 1
ATOM 1343 N N . MET B 1 43 ? 3.094 -27.094 -4.422 1 94.56 43 MET B N 1
ATOM 1344 C CA . MET B 1 43 ? 1.883 -27.219 -5.227 1 94.56 43 MET B CA 1
ATOM 1345 C C . MET B 1 43 ? 0.993 -25.984 -5.055 1 94.56 43 MET B C 1
ATOM 1347 O O . MET B 1 43 ? -0.222 -26.125 -4.891 1 94.56 43 MET B O 1
ATOM 1351 N N . LEU B 1 44 ? 1.548 -24.859 -5.039 1 94.62 44 LEU B N 1
ATOM 1352 C CA . LEU B 1 44 ? 0.782 -23.625 -4.938 1 94.62 44 LEU B CA 1
ATOM 1353 C C . LEU B 1 44 ? -0.352 -23.609 -5.957 1 94.62 44 LEU B C 1
ATOM 1355 O O . LEU B 1 44 ? -1.465 -23.172 -5.645 1 94.62 44 LEU B O 1
ATOM 1359 N N . PHE B 1 45 ? -0.107 -24.125 -7.113 1 97.06 45 PHE B N 1
ATOM 1360 C CA . PHE B 1 45 ? -1.042 -24.031 -8.227 1 97.06 45 PHE B CA 1
ATOM 1361 C C . PHE B 1 45 ? -2.268 -24.906 -7.98 1 97.06 45 PHE B C 1
ATOM 1363 O O . PHE B 1 45 ? -3.359 -24.594 -8.469 1 97.06 45 PHE B O 1
ATOM 1370 N N . ARG B 1 46 ? -2.074 -25.938 -7.258 1 95.75 46 ARG B N 1
ATOM 1371 C CA . ARG B 1 46 ? -3.141 -26.922 -7.125 1 95.75 46 ARG B CA 1
ATOM 1372 C C . ARG B 1 46 ? -4.371 -26.312 -6.469 1 95.75 46 ARG B C 1
ATOM 1374 O O . ARG B 1 46 ? -5.5 -26.562 -6.902 1 95.75 46 ARG B O 1
ATOM 1381 N N . ASP B 1 47 ? -4.137 -25.484 -5.488 1 90.12 47 ASP B N 1
ATOM 1382 C CA . ASP B 1 47 ? -5.266 -24.906 -4.777 1 90.12 47 ASP B CA 1
ATOM 1383 C C . ASP B 1 47 ? -5.609 -23.516 -5.34 1 90.12 47 ASP B C 1
ATOM 1385 O O . ASP B 1 47 ? -6.746 -23.062 -5.211 1 90.12 47 ASP B O 1
ATOM 1389 N N . ALA B 1 48 ? -4.688 -22.984 -6.059 1 96.44 48 ALA B N 1
ATOM 1390 C CA . ALA B 1 48 ? -4.84 -21.578 -6.414 1 96.44 48 ALA B CA 1
ATOM 1391 C C . ALA B 1 48 ? -5.348 -21.422 -7.844 1 96.44 48 ALA B C 1
ATOM 1393 O O . ALA B 1 48 ? -6 -20.438 -8.172 1 96.44 48 ALA B O 1
ATOM 1394 N N . LEU B 1 49 ? -5.16 -22.406 -8.734 1 98.06 49 LEU B N 1
ATOM 1395 C CA . LEU B 1 49 ? -5.363 -22.141 -10.156 1 98.06 49 LEU B CA 1
ATOM 1396 C C . LEU B 1 49 ? -6.293 -23.172 -10.773 1 98.06 49 LEU B C 1
ATOM 1398 O O . LEU B 1 49 ? -6.371 -24.312 -10.297 1 98.06 49 LEU B O 1
ATOM 1402 N N . TRP B 1 50 ? -6.98 -22.656 -11.805 1 96.94 50 TRP B N 1
ATOM 1403 C CA . TRP B 1 50 ? -7.82 -23.469 -12.68 1 96.94 50 TRP B CA 1
ATOM 1404 C C . TRP B 1 50 ? -7.809 -22.938 -14.102 1 96.94 50 TRP B C 1
ATOM 1406 O O . TRP B 1 50 ? -8.328 -21.844 -14.367 1 96.94 50 TRP B O 1
ATOM 1416 N N . ARG B 1 51 ? -7.188 -23.703 -15.023 1 95.62 51 ARG B N 1
ATOM 1417 C CA . ARG B 1 51 ? -7.09 -23.406 -16.453 1 95.62 51 ARG B CA 1
ATOM 1418 C C . ARG B 1 51 ? -6.516 -22.016 -16.672 1 95.62 51 ARG B C 1
ATOM 1420 O O . ARG B 1 51 ? -7.035 -21.25 -17.484 1 95.62 51 ARG B O 1
ATOM 1427 N N . GLY B 1 52 ? -5.629 -21.672 -15.891 1 96.19 52 GLY B N 1
ATOM 1428 C CA . GLY B 1 52 ? -4.879 -20.453 -16.109 1 96.19 52 GLY B CA 1
ATOM 1429 C C . GLY B 1 52 ? -5.465 -19.25 -15.398 1 96.19 52 GLY B C 1
ATOM 1430 O O . GLY B 1 52 ? -5.078 -18.109 -15.664 1 96.19 52 GLY B O 1
ATOM 1431 N N . GLU B 1 53 ? -6.426 -19.531 -14.609 1 97.31 53 GLU B N 1
ATOM 1432 C CA . GLU B 1 53 ? -7.047 -18.484 -13.805 1 97.31 53 GLU B CA 1
ATOM 1433 C C . GLU B 1 53 ? -7.082 -18.875 -12.328 1 97.31 53 GLU B C 1
ATOM 1435 O O . GLU B 1 53 ? -6.91 -20.047 -11.977 1 97.31 53 GLU B O 1
ATOM 1440 N N . VAL B 1 54 ? -7.238 -17.906 -11.508 1 97.69 54 VAL B N 1
ATOM 1441 C CA . VAL B 1 54 ? -7.426 -18.234 -10.102 1 97.69 54 VAL B CA 1
ATOM 1442 C C . VAL B 1 54 ? -8.727 -19.016 -9.922 1 97.69 54 VAL B C 1
ATOM 1444 O O . VAL B 1 54 ? -9.734 -18.719 -10.562 1 97.69 54 VAL B O 1
ATOM 1447 N N . ASN B 1 55 ? -8.648 -19.984 -9.125 1 96 55 ASN B N 1
ATOM 1448 C CA . ASN B 1 55 ? -9.773 -20.891 -8.922 1 96 55 ASN B CA 1
ATOM 1449 C C . ASN B 1 55 ? -10.852 -20.266 -8.047 1 96 55 ASN B C 1
ATOM 1451 O O . ASN B 1 55 ? -12.047 -20.469 -8.266 1 96 55 ASN B O 1
ATOM 1455 N N . ASP B 1 56 ? -10.531 -19.562 -7.07 1 97.06 56 ASP B N 1
ATOM 1456 C CA . ASP B 1 56 ? -11.383 -18.938 -6.066 1 97.06 56 ASP B CA 1
ATOM 1457 C C . ASP B 1 56 ? -10.867 -17.547 -5.711 1 97.06 56 ASP B C 1
ATOM 1459 O O . ASP B 1 56 ? -9.812 -17.406 -5.09 1 97.06 56 ASP B O 1
ATOM 1463 N N . ASP B 1 57 ? -11.75 -16.625 -5.984 1 97.12 57 ASP B N 1
ATOM 1464 C CA . ASP B 1 57 ? -11.328 -15.234 -5.812 1 97.12 57 ASP B CA 1
ATOM 1465 C C . ASP B 1 57 ? -11.055 -14.914 -4.344 1 97.12 57 ASP B C 1
ATOM 1467 O O . ASP B 1 57 ? -10.148 -14.141 -4.023 1 97.12 57 ASP B O 1
ATOM 1471 N N . VAL B 1 58 ? -11.898 -15.406 -3.479 1 97.5 58 VAL B N 1
ATOM 1472 C CA . VAL B 1 58 ? -11.734 -15.172 -2.049 1 97.5 58 VAL B CA 1
ATOM 1473 C C . VAL B 1 58 ? -10.398 -15.75 -1.582 1 97.5 58 VAL B C 1
ATOM 1475 O O . VAL B 1 58 ? -9.625 -15.078 -0.896 1 97.5 58 VAL B O 1
ATOM 1478 N N . TYR B 1 59 ? -10.109 -16.938 -1.964 1 97.31 59 TYR B N 1
ATOM 1479 C CA . TYR B 1 59 ? -8.859 -17.578 -1.603 1 97.31 59 TYR B CA 1
ATOM 1480 C C . TYR B 1 59 ? -7.668 -16.844 -2.207 1 97.31 59 TYR B C 1
ATOM 1482 O O . TYR B 1 59 ? -6.637 -16.672 -1.553 1 97.31 59 TYR B O 1
ATOM 1490 N N . ALA B 1 60 ? -7.824 -16.406 -3.457 1 97.81 60 ALA B N 1
ATOM 1491 C CA . ALA B 1 60 ? -6.742 -15.688 -4.121 1 97.81 60 ALA B CA 1
ATOM 1492 C C . ALA B 1 60 ? -6.395 -14.406 -3.367 1 97.81 60 ALA B C 1
ATOM 1494 O O . ALA B 1 60 ? -5.219 -14.047 -3.248 1 97.81 60 ALA B O 1
ATOM 1495 N N . ARG B 1 61 ? -7.375 -13.742 -2.893 1 98.38 61 ARG B N 1
ATOM 1496 C CA . ARG B 1 61 ? -7.117 -12.531 -2.117 1 98.38 61 ARG B CA 1
ATOM 1497 C C . ARG B 1 61 ? -6.375 -12.859 -0.826 1 98.38 61 ARG B C 1
ATOM 1499 O O . ARG B 1 61 ? -5.438 -12.148 -0.448 1 98.38 61 ARG B O 1
ATOM 1506 N N . GLN B 1 62 ? -6.805 -13.914 -0.191 1 97.88 62 GLN B N 1
ATOM 1507 C CA . GLN B 1 62 ? -6.137 -14.336 1.033 1 97.88 62 GLN B CA 1
ATOM 1508 C C . GLN B 1 62 ? -4.68 -14.711 0.761 1 97.88 62 GLN B C 1
ATOM 1510 O O . GLN B 1 62 ? -3.791 -14.375 1.544 1 97.88 62 GLN B O 1
ATOM 1515 N N . LEU B 1 63 ? -4.496 -15.398 -0.29 1 97.19 63 LEU B N 1
ATOM 1516 C CA . LEU B 1 63 ? -3.146 -15.773 -0.693 1 97.19 63 LEU B CA 1
ATOM 1517 C C . LEU B 1 63 ? -2.283 -14.531 -0.919 1 97.19 63 LEU B C 1
ATOM 1519 O O . LEU B 1 63 ? -1.17 -14.445 -0.399 1 97.19 63 LEU B O 1
ATOM 1523 N N . ALA B 1 64 ? -2.818 -13.555 -1.654 1 98.5 64 ALA B N 1
ATOM 1524 C CA . ALA B 1 64 ? -2.094 -12.312 -1.926 1 98.5 64 ALA B CA 1
ATOM 1525 C C . ALA B 1 64 ? -1.798 -11.555 -0.635 1 98.5 64 ALA B C 1
ATOM 1527 O O . ALA B 1 64 ? -0.716 -10.984 -0.477 1 98.5 64 ALA B O 1
ATOM 1528 N N . GLU B 1 65 ? -2.727 -11.555 0.247 1 98.31 65 GLU B N 1
ATOM 1529 C CA . GLU B 1 65 ? -2.543 -10.875 1.523 1 98.31 65 GLU B CA 1
ATOM 1530 C C . GLU B 1 65 ? -1.454 -11.539 2.357 1 98.31 65 GLU B C 1
ATOM 1532 O O . GLU B 1 65 ? -0.821 -10.891 3.193 1 98.31 65 GLU B O 1
ATOM 1537 N N . SER B 1 66 ? -1.324 -12.812 2.129 1 97.44 66 SER B N 1
ATOM 1538 C CA . SER B 1 66 ? -0.234 -13.5 2.814 1 97.44 66 SER B CA 1
ATOM 1539 C C . SER B 1 66 ? 1.121 -13.086 2.244 1 97.44 66 SER B C 1
ATOM 1541 O O . SER B 1 66 ? 2.146 -13.227 2.912 1 97.44 66 SER B O 1
ATOM 1543 N N . TRP B 1 67 ? 1.132 -12.625 1.018 1 97.88 67 TRP B N 1
ATOM 1544 C CA . TRP B 1 67 ? 2.365 -12.203 0.361 1 97.88 67 TRP B CA 1
ATOM 1545 C C . TRP B 1 67 ? 2.68 -10.742 0.671 1 97.88 67 TRP B C 1
ATOM 1547 O O . TRP B 1 67 ? 3.848 -10.352 0.726 1 97.88 67 TRP B O 1
ATOM 1557 N N . LEU B 1 68 ? 1.613 -10.031 0.839 1 97.81 68 LEU B N 1
ATOM 1558 C CA . LEU B 1 68 ? 1.715 -8.586 0.974 1 97.81 68 LEU B CA 1
ATOM 1559 C C . LEU B 1 68 ? 1.105 -8.117 2.291 1 97.81 68 LEU B C 1
ATOM 1561 O O . LEU B 1 68 ? 0.096 -8.664 2.742 1 97.81 68 LEU B O 1
ATOM 1565 N N . ASP B 1 69 ? 1.654 -7.227 2.914 1 93.81 69 ASP B N 1
ATOM 1566 C CA . ASP B 1 69 ? 1.135 -6.688 4.168 1 93.81 69 ASP B CA 1
ATOM 1567 C C . ASP B 1 69 ? 0.132 -5.566 3.912 1 93.81 69 ASP B C 1
ATOM 1569 O O . ASP B 1 69 ? 0.287 -4.457 4.43 1 93.81 69 ASP B O 1
ATOM 1573 N N . VAL B 1 70 ? -0.863 -5.789 3.02 1 97.62 70 VAL B N 1
ATOM 1574 C CA . VAL B 1 70 ? -1.915 -4.828 2.699 1 97.62 70 VAL B CA 1
ATOM 1575 C C . VAL B 1 70 ? -3.23 -5.566 2.455 1 97.62 70 VAL B C 1
ATOM 1577 O O . VAL B 1 70 ? -3.236 -6.773 2.207 1 97.62 70 VAL B O 1
ATOM 1580 N N . SER B 1 71 ? -4.359 -4.836 2.471 1 97.88 71 SER B N 1
ATOM 1581 C CA . SER B 1 71 ? -5.668 -5.375 2.117 1 97.88 71 SER B CA 1
ATOM 1582 C C . SER B 1 71 ? -5.832 -5.48 0.605 1 97.88 71 SER B C 1
ATOM 1584 O O . SER B 1 71 ? -5.602 -4.512 -0.118 1 97.88 71 SER B O 1
ATOM 1586 N N . VAL B 1 72 ? -6.336 -6.613 0.138 1 98.62 72 VAL B N 1
ATOM 1587 C CA . VAL B 1 72 ? -6.336 -6.895 -1.294 1 98.62 72 VAL B CA 1
ATOM 1588 C C . VAL B 1 72 ? -7.762 -6.836 -1.833 1 98.62 72 VAL B C 1
ATOM 1590 O O . VAL B 1 72 ? -8.68 -7.395 -1.232 1 98.62 72 VAL B O 1
ATOM 1593 N N . VAL B 1 73 ? -7.871 -6.141 -2.951 1 98.69 73 VAL B N 1
ATOM 1594 C CA . VAL B 1 73 ? -9.148 -6.02 -3.65 1 98.69 73 VAL B CA 1
ATOM 1595 C C . VAL B 1 73 ? -9.328 -7.203 -4.602 1 98.69 73 VAL B C 1
ATOM 1597 O O . VAL B 1 73 ? -10.398 -7.82 -4.637 1 98.69 73 VAL B O 1
ATOM 1600 N N . ALA B 1 74 ? -8.281 -7.473 -5.312 1 98.69 74 ALA B N 1
ATOM 1601 C CA . ALA B 1 74 ? -8.328 -8.523 -6.324 1 98.69 74 ALA B CA 1
ATOM 1602 C C . ALA B 1 74 ? -6.938 -9.094 -6.59 1 98.69 74 ALA B C 1
ATOM 1604 O O . ALA B 1 74 ? -5.934 -8.391 -6.438 1 98.69 74 ALA B O 1
ATOM 1605 N N . CYS B 1 75 ? -6.953 -10.297 -7.008 1 98.69 75 CYS B N 1
ATOM 1606 C CA . CYS B 1 75 ? -5.746 -11.023 -7.387 1 98.69 75 CYS B CA 1
ATOM 1607 C C . CYS B 1 75 ? -6.004 -11.914 -8.602 1 98.69 75 CYS B C 1
ATOM 1609 O O . CYS B 1 75 ? -6.875 -12.781 -8.562 1 98.69 75 CYS B O 1
ATOM 1611 N N . GLU B 1 76 ? -5.23 -11.641 -9.625 1 98.62 76 GLU B N 1
ATOM 1612 C CA . GLU B 1 76 ? -5.375 -12.406 -10.859 1 98.62 76 GLU B CA 1
ATOM 1613 C C . GLU B 1 76 ? -4.062 -13.078 -11.25 1 98.62 76 GLU B C 1
ATOM 1615 O O . GLU B 1 76 ? -2.992 -12.469 -11.148 1 98.62 76 GLU B O 1
ATOM 1620 N N . PHE B 1 77 ? -4.238 -14.258 -11.703 1 98.81 77 PHE B N 1
ATOM 1621 C CA . PHE B 1 77 ? -3.068 -14.961 -12.219 1 98.81 77 PHE B CA 1
ATOM 1622 C C . PHE B 1 77 ? -2.742 -14.508 -13.633 1 98.81 77 PHE B C 1
ATOM 1624 O O . PHE B 1 77 ? -3.633 -14.398 -14.477 1 98.81 77 PHE B O 1
ATOM 1631 N N . ALA B 1 78 ? -1.498 -14.219 -13.805 1 98.44 78 ALA B N 1
ATOM 1632 C CA . ALA B 1 78 ? -1.07 -13.781 -15.133 1 98.44 78 ALA B CA 1
ATOM 1633 C C . ALA B 1 78 ? -0.405 -14.93 -15.898 1 98.44 78 ALA B C 1
ATOM 1635 O O . ALA B 1 78 ? -0.881 -15.328 -16.953 1 98.44 78 ALA B O 1
ATOM 1636 N N . GLU B 1 79 ? 0.65 -15.508 -15.234 1 98.56 79 GLU B N 1
ATOM 1637 C CA . GLU B 1 79 ? 1.386 -16.578 -15.906 1 98.56 79 GLU B CA 1
ATOM 1638 C C . GLU B 1 79 ? 2.35 -17.266 -14.945 1 98.56 79 GLU B C 1
ATOM 1640 O O . GLU B 1 79 ? 2.635 -16.75 -13.867 1 98.56 79 GLU B O 1
ATOM 1645 N N . LEU B 1 80 ? 2.816 -18.469 -15.398 1 98.25 80 LEU B N 1
ATOM 1646 C CA . LEU B 1 80 ? 4.012 -19.109 -14.859 1 98.25 80 LEU B CA 1
ATOM 1647 C C . LEU B 1 80 ? 5.211 -18.875 -15.766 1 98.25 80 LEU B C 1
ATOM 1649 O O . LEU B 1 80 ? 5.176 -19.234 -16.953 1 98.25 80 LEU B O 1
ATOM 1653 N N . ARG B 1 81 ? 6.211 -18.281 -15.172 1 97.81 81 ARG B N 1
ATOM 1654 C CA . ARG B 1 81 ? 7.469 -18.125 -15.898 1 97.81 81 ARG B CA 1
ATOM 1655 C C . ARG B 1 81 ? 8.484 -19.172 -15.445 1 97.81 81 ARG B C 1
ATOM 1657 O O . ARG B 1 81 ? 8.648 -19.422 -14.25 1 97.81 81 ARG B O 1
ATOM 1664 N N . THR B 1 82 ? 9.086 -19.75 -16.453 1 97.31 82 THR B N 1
ATOM 1665 C CA . THR B 1 82 ? 10.047 -20.797 -16.141 1 97.31 82 THR B CA 1
ATOM 1666 C C . THR B 1 82 ? 11.031 -21 -17.281 1 97.31 82 THR B C 1
ATOM 1668 O O . THR B 1 82 ? 10.953 -20.312 -18.297 1 97.31 82 THR B O 1
ATOM 1671 N N . ASP B 1 83 ? 12.102 -21.781 -17 1 96.12 83 ASP B N 1
ATOM 1672 C CA . ASP B 1 83 ? 12.961 -22.25 -18.078 1 96.12 83 ASP B CA 1
ATOM 1673 C C . ASP B 1 83 ? 12.781 -23.75 -18.312 1 96.12 83 ASP B C 1
ATOM 1675 O O . ASP B 1 83 ? 12.047 -24.422 -17.578 1 96.12 83 ASP B O 1
ATOM 1679 N N . GLU B 1 84 ? 13.43 -24.188 -19.328 1 95.69 84 GLU B N 1
ATOM 1680 C CA . GLU B 1 84 ? 13.211 -25.578 -19.75 1 95.69 84 GLU B CA 1
ATOM 1681 C C . GLU B 1 84 ? 13.609 -26.547 -18.641 1 95.69 84 GLU B C 1
ATOM 1683 O O . GLU B 1 84 ? 12.891 -27.516 -18.375 1 95.69 84 GLU B O 1
ATOM 1688 N N . ASP B 1 85 ? 14.688 -26.25 -18.031 1 95.19 85 ASP B N 1
ATOM 1689 C CA . ASP B 1 85 ? 15.195 -27.156 -17 1 95.19 85 ASP B CA 1
ATOM 1690 C C . ASP B 1 85 ? 14.242 -27.219 -15.812 1 95.19 85 ASP B C 1
ATOM 1692 O O . ASP B 1 85 ? 13.922 -28.312 -15.328 1 95.19 85 ASP B O 1
ATOM 1696 N N . ALA B 1 86 ? 13.781 -26.141 -15.406 1 96.19 86 ALA B N 1
ATOM 1697 C CA . ALA B 1 86 ? 12.883 -26.078 -14.266 1 96.19 86 ALA B CA 1
ATOM 1698 C C . ALA B 1 86 ? 11.523 -26.703 -14.602 1 96.19 86 ALA B C 1
ATOM 1700 O O . ALA B 1 86 ? 10.898 -27.344 -13.75 1 96.19 86 ALA B O 1
ATOM 1701 N N . LEU B 1 87 ? 11.133 -26.469 -15.805 1 96.81 87 LEU B N 1
ATOM 1702 C CA . LEU B 1 87 ? 9.883 -27.078 -16.234 1 96.81 87 LEU B CA 1
ATOM 1703 C C . LEU B 1 87 ? 10 -28.609 -16.266 1 96.81 87 LEU B C 1
ATOM 1705 O O . LEU B 1 87 ? 9.07 -29.312 -15.867 1 96.81 87 LEU B O 1
ATOM 1709 N N . ASP B 1 88 ? 11.133 -29.031 -16.688 1 96 88 ASP B N 1
ATOM 1710 C CA . ASP B 1 88 ? 11.375 -30.484 -16.703 1 96 88 ASP B CA 1
ATOM 1711 C C . ASP B 1 88 ? 11.344 -31.062 -15.297 1 96 88 ASP B C 1
ATOM 1713 O O . ASP B 1 88 ? 10.781 -32.125 -15.07 1 96 88 ASP B O 1
ATOM 1717 N N . ASP B 1 89 ? 11.93 -30.375 -14.383 1 96.38 89 ASP B N 1
ATOM 1718 C CA . ASP B 1 89 ? 11.883 -30.781 -12.984 1 96.38 89 ASP B CA 1
ATOM 1719 C C . ASP B 1 89 ? 10.445 -30.859 -12.477 1 96.38 89 ASP B C 1
ATOM 1721 O O . ASP B 1 89 ? 10.078 -31.812 -11.789 1 96.38 89 ASP B O 1
ATOM 1725 N N . LEU B 1 90 ? 9.68 -29.875 -12.82 1 97.19 90 LEU B N 1
ATOM 1726 C CA . LEU B 1 90 ? 8.273 -29.844 -12.422 1 97.19 90 LEU B CA 1
ATOM 1727 C C . LEU B 1 90 ? 7.516 -31.016 -13.031 1 97.19 90 LEU B C 1
ATOM 1729 O O . LEU B 1 90 ? 6.758 -31.703 -12.336 1 97.19 90 LEU B O 1
ATOM 1733 N N . ARG B 1 91 ? 7.777 -31.281 -14.25 1 97.88 91 ARG B N 1
ATOM 1734 C CA . ARG B 1 91 ? 7.121 -32.375 -14.953 1 97.88 91 ARG B CA 1
ATOM 1735 C C . ARG B 1 91 ? 7.449 -33.719 -14.297 1 97.88 91 ARG B C 1
ATOM 1737 O O . ARG B 1 91 ? 6.57 -34.562 -14.141 1 97.88 91 ARG B O 1
ATOM 1744 N N . GLU B 1 92 ? 8.664 -33.844 -13.977 1 97.69 92 GLU B N 1
ATOM 1745 C CA . GLU B 1 92 ? 9.109 -35.094 -13.367 1 97.69 92 GLU B CA 1
ATOM 1746 C C . GLU B 1 92 ? 8.383 -35.344 -12.047 1 97.69 92 GLU B C 1
ATOM 1748 O O . GLU B 1 92 ? 7.918 -36.469 -11.805 1 97.69 92 GLU B O 1
ATOM 1753 N N . VAL B 1 93 ? 8.312 -34.375 -11.242 1 97.44 93 VAL B N 1
ATOM 1754 C CA . VAL B 1 93 ? 7.68 -34.562 -9.938 1 97.44 93 VAL B CA 1
ATOM 1755 C C . VAL B 1 93 ? 6.176 -34.75 -10.117 1 97.44 93 VAL B C 1
ATOM 1757 O O . VAL B 1 93 ? 5.566 -35.562 -9.406 1 97.44 93 VAL B O 1
ATOM 1760 N N . ILE B 1 94 ? 5.559 -34.062 -11.039 1 97.75 94 ILE B N 1
ATOM 1761 C CA . ILE B 1 94 ? 4.141 -34.25 -11.328 1 97.75 94 ILE B CA 1
ATOM 1762 C C . ILE B 1 94 ? 3.898 -35.688 -11.781 1 97.75 94 ILE B C 1
ATOM 1764 O O . ILE B 1 94 ? 2.947 -36.344 -11.344 1 97.75 94 ILE B O 1
ATOM 1768 N N . ALA B 1 95 ? 4.762 -36.156 -12.633 1 98 95 ALA B N 1
ATOM 1769 C CA . ALA B 1 95 ? 4.641 -37.531 -13.141 1 98 95 ALA B CA 1
ATOM 1770 C C . ALA B 1 95 ? 4.645 -38.531 -12 1 98 95 ALA B C 1
ATOM 1772 O O . ALA B 1 95 ? 3.92 -39.531 -12.039 1 98 95 ALA B O 1
ATOM 1773 N N . ALA B 1 96 ? 5.395 -38.25 -11 1 97.06 96 ALA B N 1
ATOM 1774 C CA . ALA B 1 96 ? 5.539 -39.156 -9.859 1 97.06 96 ALA B CA 1
ATOM 1775 C C . ALA B 1 96 ? 4.355 -39.031 -8.906 1 97.06 96 ALA B C 1
ATOM 1777 O O . ALA B 1 96 ? 4.23 -39.812 -7.953 1 97.06 96 ALA B O 1
ATOM 1778 N N . ASN B 1 97 ? 3.424 -38.062 -9.156 1 96.25 97 ASN B N 1
ATOM 1779 C CA . ASN B 1 97 ? 2.346 -37.812 -8.211 1 96.25 97 ASN B CA 1
ATOM 1780 C C . ASN B 1 97 ? 1.015 -37.594 -8.93 1 96.25 97 ASN B C 1
ATOM 1782 O O . ASN B 1 97 ? 0.187 -36.781 -8.492 1 96.25 97 ASN B O 1
ATOM 1786 N N . LEU B 1 98 ? 0.685 -38.188 -9.961 1 97.38 98 LEU B N 1
ATOM 1787 C CA . LEU B 1 98 ? -0.49 -37.969 -10.797 1 97.38 98 LEU B CA 1
ATOM 1788 C C . LEU B 1 98 ? -1.772 -38.219 -10.008 1 97.38 98 LEU B C 1
ATOM 1790 O O . LEU B 1 98 ? -2.777 -37.531 -10.234 1 97.38 98 LEU B O 1
ATOM 1794 N N . ASP B 1 99 ? -1.765 -39.094 -9.047 1 95.25 99 ASP B N 1
ATOM 1795 C CA . ASP B 1 99 ? -2.943 -39.406 -8.25 1 95.25 99 ASP B CA 1
ATOM 1796 C C . ASP B 1 99 ? -3.406 -38.219 -7.438 1 95.25 99 ASP B C 1
ATOM 1798 O O . ASP B 1 99 ? -4.602 -38.031 -7.199 1 95.25 99 ASP B O 1
ATOM 1802 N N . GLU B 1 100 ? -2.42 -37.406 -7.09 1 94.06 100 GLU B N 1
ATOM 1803 C CA . GLU B 1 100 ? -2.748 -36.219 -6.309 1 94.06 100 GLU B CA 1
ATOM 1804 C C . GLU B 1 100 ? -3.588 -35.25 -7.117 1 94.06 100 GLU B C 1
ATOM 1806 O O . GLU B 1 100 ? -4.301 -34.406 -6.551 1 94.06 100 GLU B O 1
ATOM 1811 N N . PHE B 1 101 ? -3.557 -35.344 -8.391 1 96.44 101 PHE B N 1
ATOM 1812 C CA . PHE B 1 101 ? -4.199 -34.375 -9.258 1 96.44 101 PHE B CA 1
ATOM 1813 C C . PHE B 1 101 ? -5.414 -34.969 -9.953 1 96.44 101 PHE B C 1
ATOM 1815 O O . PHE B 1 101 ? -6.078 -34.312 -10.75 1 96.44 101 PHE B O 1
ATOM 1822 N N . ASN B 1 102 ? -5.652 -36.219 -9.68 1 96 102 ASN B N 1
ATOM 1823 C CA . ASN B 1 102 ? -6.715 -36.938 -10.391 1 96 102 ASN B CA 1
ATOM 1824 C C . ASN B 1 102 ? -6.57 -36.781 -11.898 1 96 102 ASN B C 1
ATOM 1826 O O . ASN B 1 102 ? -7.516 -36.406 -12.586 1 96 102 ASN B O 1
ATOM 1830 N N . ALA B 1 103 ? -5.461 -36.969 -12.406 1 96.38 103 ALA B N 1
ATOM 1831 C CA . ALA B 1 103 ? -5.121 -36.844 -13.82 1 96.38 103 ALA B CA 1
ATOM 1832 C C . ALA B 1 103 ? -4.348 -38.062 -14.32 1 96.38 103 ALA B C 1
ATOM 1834 O O . ALA B 1 103 ? -3.732 -38.781 -13.523 1 96.38 103 ALA B O 1
ATOM 1835 N N . GLU B 1 104 ? -4.336 -38.25 -15.594 1 96.69 104 GLU B N 1
ATOM 1836 C CA . GLU B 1 104 ? -3.719 -39.438 -16.172 1 96.69 104 GLU B CA 1
ATOM 1837 C C . GLU B 1 104 ? -2.4 -39.094 -16.859 1 96.69 104 GLU B C 1
ATOM 1839 O O . GLU B 1 104 ? -1.687 -39.969 -17.328 1 96.69 104 GLU B O 1
ATOM 1844 N N . SER B 1 105 ? -2.115 -37.844 -16.953 1 98.25 105 SER B N 1
ATOM 1845 C CA . SER B 1 105 ? -0.873 -37.438 -17.594 1 98.25 105 SER B CA 1
ATOM 1846 C C . SER B 1 105 ? -0.392 -36.094 -17.078 1 98.25 105 SER B C 1
ATOM 1848 O O . SER B 1 105 ? -1.177 -35.312 -16.531 1 98.25 105 SER B O 1
ATOM 1850 N N . VAL B 1 106 ? 0.864 -35.875 -17.344 1 98.25 106 VAL B N 1
ATOM 1851 C CA . VAL B 1 106 ? 1.471 -34.625 -16.969 1 98.25 106 VAL B CA 1
ATOM 1852 C C . VAL B 1 106 ? 0.833 -33.469 -17.766 1 98.25 106 VAL B C 1
ATOM 1854 O O . VAL B 1 106 ? 0.545 -32.406 -17.219 1 98.25 106 VAL B O 1
ATOM 1857 N N . ARG B 1 107 ? 0.656 -33.656 -19.016 1 97.69 107 ARG B N 1
ATOM 1858 C CA . ARG B 1 107 ? 0.031 -32.656 -19.875 1 97.69 107 ARG B CA 1
ATOM 1859 C C . ARG B 1 107 ? -1.339 -32.25 -19.344 1 97.69 107 ARG B C 1
ATOM 1861 O O . ARG B 1 107 ? -1.683 -31.078 -19.328 1 97.69 107 ARG B O 1
ATOM 1868 N N . GLU B 1 108 ? -2.094 -33.281 -18.984 1 97.88 108 GLU B N 1
ATOM 1869 C CA . GLU B 1 108 ? -3.414 -33 -18.422 1 97.88 108 GLU B CA 1
ATOM 1870 C C . GLU B 1 108 ? -3.32 -32.125 -17.172 1 97.88 108 GLU B C 1
ATOM 1872 O O . GLU B 1 108 ? -4.121 -31.219 -17 1 97.88 108 GLU B O 1
ATOM 1877 N N . VAL B 1 109 ? -2.408 -32.438 -16.312 1 98.06 109 VAL B N 1
ATOM 1878 C CA . VAL B 1 109 ? -2.232 -31.656 -15.078 1 98.06 109 VAL B CA 1
ATOM 1879 C C . VAL B 1 109 ? -1.878 -30.219 -15.422 1 98.06 109 VAL B C 1
ATOM 1881 O O . VAL B 1 109 ? -2.508 -29.281 -14.93 1 98.06 109 VAL B O 1
ATOM 1884 N N . LEU B 1 110 ? -0.848 -29.984 -16.234 1 98.19 110 LEU B N 1
ATOM 1885 C CA . LEU B 1 110 ? -0.403 -28.641 -16.578 1 98.19 110 LEU B CA 1
ATOM 1886 C C . LEU B 1 110 ? -1.529 -27.859 -17.234 1 98.19 110 LEU B C 1
ATOM 1888 O O . LEU B 1 110 ? -1.74 -26.688 -16.906 1 98.19 110 LEU B O 1
ATOM 1892 N N . HIS B 1 111 ? -2.221 -28.469 -18.094 1 97.31 111 HIS B N 1
ATOM 1893 C CA . HIS B 1 111 ? -3.32 -27.781 -18.766 1 97.31 111 HIS B CA 1
ATOM 1894 C C . HIS B 1 111 ? -4.449 -27.469 -17.797 1 97.31 111 HIS B C 1
ATOM 1896 O O . HIS B 1 111 ? -5.066 -26.406 -17.875 1 97.31 111 HIS B O 1
ATOM 1902 N N . LYS B 1 112 ? -4.742 -28.406 -16.984 1 97.44 112 LYS B N 1
ATOM 1903 C CA . LYS B 1 112 ? -5.809 -28.266 -16 1 97.44 112 LYS B CA 1
ATOM 1904 C C . LYS B 1 112 ? -5.613 -27.031 -15.148 1 97.44 112 LYS B C 1
ATOM 1906 O O . LYS B 1 112 ? -6.562 -26.281 -14.906 1 97.44 112 LYS B O 1
ATOM 1911 N N . TYR B 1 113 ? -4.426 -26.781 -14.719 1 98 113 TYR B N 1
ATOM 1912 C CA . TYR B 1 113 ? -4.188 -25.703 -13.766 1 98 113 TYR B CA 1
ATOM 1913 C C . TYR B 1 113 ? -3.684 -24.453 -14.469 1 98 113 TYR B C 1
ATOM 1915 O O . TYR B 1 113 ? -4.094 -23.344 -14.133 1 98 113 TYR B O 1
ATOM 1923 N N . PHE B 1 114 ? -2.875 -24.594 -15.445 1 98.06 114 PHE B N 1
ATOM 1924 C CA . PHE B 1 114 ? -2.211 -23.438 -16 1 98.06 114 PHE B CA 1
ATOM 1925 C C . PHE B 1 114 ? -2.826 -23.047 -17.344 1 98.06 114 PHE B C 1
ATOM 1927 O O . PHE B 1 114 ? -2.604 -21.938 -17.844 1 98.06 114 PHE B O 1
ATOM 1934 N N . GLY B 1 115 ? -3.613 -23.938 -17.859 1 97.06 115 GLY B N 1
ATOM 1935 C CA . GLY B 1 115 ? -4.051 -23.672 -19.219 1 97.06 115 GLY B CA 1
ATOM 1936 C C . GLY B 1 115 ? -2.906 -23.375 -20.172 1 97.06 115 GLY B C 1
ATOM 1937 O O . GLY B 1 115 ? -1.977 -24.172 -20.297 1 97.06 115 GLY B O 1
ATOM 1938 N N . SER B 1 116 ? -2.949 -22.203 -20.766 1 95.12 116 SER B N 1
ATOM 1939 C CA . SER B 1 116 ? -1.898 -21.828 -21.719 1 95.12 116 SER B CA 1
ATOM 1940 C C . SER B 1 116 ? -0.979 -20.766 -21.109 1 95.12 116 SER B C 1
ATOM 1942 O O . SER B 1 116 ? -0.22 -20.109 -21.828 1 95.12 116 SER B O 1
ATOM 1944 N N . ALA B 1 117 ? -0.975 -20.625 -19.938 1 96.69 117 ALA B N 1
ATOM 1945 C CA . ALA B 1 117 ? -0.344 -19.469 -19.312 1 96.69 117 ALA B CA 1
ATOM 1946 C C . ALA B 1 117 ? 1.063 -19.812 -18.828 1 96.69 117 ALA B C 1
ATOM 1948 O O . ALA B 1 117 ? 1.521 -19.297 -17.812 1 96.69 117 ALA B O 1
ATOM 1949 N N . ILE B 1 118 ? 1.711 -20.781 -19.438 1 97.62 118 ILE B N 1
ATOM 1950 C CA . ILE B 1 118 ? 3.105 -21.078 -19.125 1 97.62 118 ILE B CA 1
ATOM 1951 C C . ILE B 1 118 ? 4.02 -20.406 -20.141 1 97.62 118 ILE B C 1
ATOM 1953 O O . ILE B 1 118 ? 3.846 -20.578 -21.359 1 97.62 118 ILE B O 1
ATOM 1957 N N . HIS B 1 119 ? 4.922 -19.641 -19.656 1 97.5 119 HIS B N 1
ATOM 1958 C CA . HIS B 1 119 ? 5.895 -18.953 -20.5 1 97.5 119 HIS B CA 1
ATOM 1959 C C . HIS B 1 119 ? 7.305 -19.484 -20.25 1 97.5 119 HIS B C 1
ATOM 1961 O O . HIS B 1 119 ? 7.832 -19.344 -19.141 1 97.5 119 HIS B O 1
ATOM 1967 N N . ILE B 1 120 ? 7.895 -19.969 -21.203 1 96.56 120 ILE B N 1
ATOM 1968 C CA . ILE B 1 120 ? 9.219 -20.578 -21.094 1 96.56 120 ILE B CA 1
ATOM 1969 C C . ILE B 1 120 ? 10.266 -19.625 -21.688 1 96.56 120 ILE B C 1
ATOM 1971 O O . ILE B 1 120 ? 10.164 -19.219 -22.844 1 96.56 120 ILE B O 1
ATOM 1975 N N . LYS B 1 121 ? 11.25 -19.203 -20.859 1 89.38 121 LYS B N 1
ATOM 1976 C CA . LYS B 1 121 ? 12.359 -18.391 -21.359 1 89.38 121 LYS B CA 1
ATOM 1977 C C . LYS B 1 121 ? 13.438 -19.266 -22 1 89.38 121 LYS B C 1
ATOM 1979 O O . LYS B 1 121 ? 13.836 -20.281 -21.422 1 89.38 121 LYS B O 1
ATOM 1984 N N . SER B 1 122 ? 13.781 -18.922 -23.125 1 80.56 122 SER B N 1
ATOM 1985 C CA . SER B 1 122 ? 14.828 -19.672 -23.812 1 80.56 122 SER B CA 1
ATOM 1986 C C . SER B 1 122 ? 16.203 -19.359 -23.234 1 80.56 122 SER B C 1
ATOM 1988 O O . SER B 1 122 ? 16.516 -18.203 -22.938 1 80.56 122 SER B O 1
ATOM 1990 N N . ASN B 1 123 ? 16.953 -20.25 -22.641 1 63.09 123 ASN B N 1
ATOM 1991 C CA . ASN B 1 123 ? 18.344 -20.078 -22.234 1 63.09 123 ASN B CA 1
ATOM 1992 C C . ASN B 1 123 ? 19.219 -19.656 -23.406 1 63.09 123 ASN B C 1
ATOM 1994 O O . ASN B 1 123 ? 19.25 -20.328 -24.438 1 63.09 123 ASN B O 1
ATOM 1998 N N . GLU B 1 124 ? 19.312 -18.422 -23.781 1 46.31 124 GLU B N 1
ATOM 1999 C CA . GLU B 1 124 ? 20.422 -18.234 -24.688 1 46.31 124 GLU B CA 1
ATOM 2000 C C . GLU B 1 124 ? 21.766 -18.531 -24 1 46.31 124 GLU B C 1
ATOM 2002 O O . GLU B 1 124 ? 21.938 -18.234 -22.828 1 46.31 124 GLU B O 1
#

Secondary structure (DSSP, 8-state):
---EEEEEEEEE--B-TTEEEES-EEEEEEEEPPPPTTSTTTTHHHHHEETTEES-HHHHHHHHHHHBSSEEEEEEEEEEEEEHHHHHHHHHHHHTTGGGGT-SSHHHHHHHHHTT-EEEE---/---EEEEEEEEE--B-TTEEEES-EEEEEEEEPPPPTTSTTTTHHHHHEETTEES-HHHHHHHHHHHBSSEEEEEEEEEEEEEHHHHHHHHHHHHTTGGGGT-SSHHHHHHHHHTT-EEEE---